Protein AF-A0A6M0RYN4-F1 (afdb_monomer)

Nearest PDB structures (foldseek):
  8ii9-assembly1_D-2  TM=1.905E-01  e=1.509E+00  Hypoxylon sp. E7406B

Mean predicted aligned error: 10.65 Å

Structure (mmCIF, N/CA/C/O backbone):
data_AF-A0A6M0RYN4-F1
#
_entry.id   AF-A0A6M0RYN4-F1
#
loop_
_atom_site.group_PDB
_atom_site.id
_atom_site.type_symbol
_atom_site.label_atom_id
_atom_site.label_alt_id
_atom_site.label_comp_id
_atom_site.label_asym_id
_atom_site.label_entity_id
_atom_site.label_seq_id
_atom_site.pdbx_PDB_ins_code
_atom_site.Cartn_x
_atom_site.Cartn_y
_atom_site.Cartn_z
_atom_site.occupancy
_atom_site.B_iso_or_equiv
_atom_site.auth_seq_id
_atom_site.auth_comp_id
_atom_site.auth_asym_id
_atom_site.auth_atom_id
_atom_site.pdbx_PDB_model_num
ATOM 1 N N . MET A 1 1 ? 25.380 -5.239 45.032 1.00 34.97 1 MET A N 1
ATOM 2 C CA . MET A 1 1 ? 26.377 -4.774 44.042 1.00 34.97 1 MET A CA 1
ATOM 3 C C . MET A 1 1 ? 27.231 -5.968 43.652 1.00 34.97 1 MET A C 1
ATOM 5 O O . MET A 1 1 ? 28.011 -6.416 44.477 1.00 34.97 1 MET A O 1
ATOM 9 N N . PHE A 1 2 ? 27.013 -6.544 42.467 1.00 26.95 2 PHE A N 1
ATOM 10 C CA . PHE A 1 2 ? 27.748 -7.723 41.995 1.00 26.95 2 PHE A CA 1
ATOM 11 C C . PHE A 1 2 ? 28.790 -7.313 40.950 1.00 26.95 2 PHE A C 1
ATOM 13 O O . PHE A 1 2 ? 28.479 -6.609 39.990 1.00 26.95 2 PHE A O 1
ATOM 20 N N . ASN A 1 3 ? 30.029 -7.725 41.207 1.00 25.55 3 ASN A N 1
ATOM 21 C CA . ASN A 1 3 ? 31.247 -7.357 40.500 1.00 25.55 3 ASN A CA 1
ATOM 22 C C . ASN A 1 3 ? 31.472 -8.308 39.310 1.00 25.55 3 ASN A C 1
ATOM 24 O O . ASN A 1 3 ? 31.639 -9.510 39.505 1.00 25.55 3 ASN A O 1
ATOM 28 N N . TRP A 1 4 ? 31.456 -7.780 38.085 1.00 28.42 4 TRP A N 1
ATOM 29 C CA . TRP A 1 4 ? 31.694 -8.535 36.851 1.00 28.42 4 TRP A CA 1
ATOM 30 C C . TRP A 1 4 ? 33.166 -8.442 36.438 1.00 28.42 4 TRP A C 1
ATOM 32 O O . TRP A 1 4 ? 33.529 -7.627 35.592 1.00 28.42 4 TRP A O 1
ATOM 42 N N . GLN A 1 5 ? 34.020 -9.303 36.987 1.00 33.78 5 GLN A N 1
ATOM 43 C CA . GLN A 1 5 ? 35.309 -9.618 36.370 1.00 33.78 5 GLN A CA 1
ATOM 44 C C . GLN A 1 5 ? 35.612 -11.114 36.493 1.00 33.78 5 GLN A C 1
ATOM 46 O O . GLN A 1 5 ? 35.456 -11.694 37.558 1.00 33.78 5 GLN A O 1
ATOM 51 N N . GLN A 1 6 ? 36.108 -11.670 35.380 1.00 37.06 6 GLN A N 1
ATOM 52 C CA . GLN A 1 6 ? 36.652 -13.021 35.165 1.00 37.06 6 GLN A CA 1
ATOM 53 C C . GLN A 1 6 ? 35.682 -14.135 34.740 1.00 37.06 6 GLN A C 1
ATOM 55 O O . GLN A 1 6 ? 35.366 -15.014 35.522 1.00 37.06 6 GLN A O 1
ATOM 60 N N . VAL A 1 7 ? 35.377 -14.182 33.435 1.00 32.88 7 VAL A N 1
ATOM 61 C CA . VAL A 1 7 ? 35.653 -15.362 32.585 1.00 32.88 7 VAL A CA 1
ATOM 62 C C . VAL A 1 7 ? 35.975 -14.847 31.172 1.00 32.88 7 VAL A C 1
ATOM 64 O O . VAL A 1 7 ? 35.100 -14.335 30.479 1.00 32.88 7 VAL A O 1
ATOM 67 N N . ARG A 1 8 ? 37.236 -14.932 30.727 1.00 31.59 8 ARG A N 1
ATOM 68 C CA . ARG A 1 8 ? 37.598 -14.788 29.303 1.00 31.59 8 ARG A CA 1
ATOM 69 C C . ARG A 1 8 ? 37.937 -16.183 28.771 1.00 31.59 8 ARG A C 1
ATOM 71 O O . ARG A 1 8 ? 38.863 -16.779 29.314 1.00 31.59 8 ARG A O 1
ATOM 78 N N . PRO A 1 9 ? 37.266 -16.697 27.727 1.00 32.62 9 PRO A N 1
ATOM 79 C CA . PRO A 1 9 ? 37.746 -17.880 27.036 1.00 32.62 9 PRO A CA 1
ATOM 80 C C . PRO A 1 9 ? 38.949 -17.531 26.151 1.00 32.62 9 PRO A C 1
ATOM 82 O O . PRO A 1 9 ? 39.012 -16.467 25.525 1.00 32.62 9 PRO A O 1
ATOM 85 N N . ASP A 1 10 ? 39.900 -18.456 26.139 1.00 33.56 10 ASP A N 1
ATOM 86 C CA . ASP A 1 10 ? 41.152 -18.446 25.394 1.00 33.56 10 ASP A CA 1
ATOM 87 C C . ASP A 1 10 ? 40.925 -18.279 23.875 1.00 33.56 10 ASP A C 1
ATOM 89 O O . ASP A 1 10 ? 40.195 -19.039 23.239 1.00 33.56 10 ASP A O 1
ATOM 93 N N . ARG A 1 11 ? 41.551 -17.254 23.280 1.00 36.03 11 ARG A N 1
ATOM 94 C CA . ARG A 1 11 ? 41.447 -16.881 21.854 1.00 36.03 11 ARG A CA 1
ATOM 95 C C . ARG A 1 11 ? 42.543 -17.518 20.982 1.00 36.03 11 ARG A C 1
ATOM 97 O O . ARG A 1 11 ? 42.971 -16.897 20.010 1.00 36.03 11 ARG A O 1
ATOM 104 N N . ARG A 1 12 ? 43.042 -18.719 21.302 1.00 35.12 12 ARG A N 1
ATOM 105 C CA . ARG A 1 12 ? 44.130 -19.345 20.514 1.00 35.12 12 ARG A CA 1
ATOM 106 C C . ARG A 1 12 ? 43.874 -20.734 19.932 1.00 35.12 12 ARG A C 1
ATOM 108 O O . ARG A 1 12 ? 44.765 -21.246 19.266 1.00 35.12 12 ARG A O 1
ATOM 115 N N . SER A 1 13 ? 42.674 -21.305 20.041 1.00 37.41 13 SER A N 1
ATOM 116 C CA . SER A 1 13 ? 42.363 -22.597 19.389 1.00 37.41 13 SER A CA 1
ATOM 117 C C . SER A 1 13 ? 41.344 -22.530 18.241 1.00 37.41 13 SER A C 1
ATOM 119 O O . SER A 1 13 ? 41.091 -23.539 17.590 1.00 37.41 13 SER A O 1
ATOM 121 N N . PHE A 1 14 ? 40.808 -21.347 17.917 1.00 33.09 14 PHE A N 1
ATOM 122 C CA . PHE A 1 14 ? 39.765 -21.179 16.889 1.00 33.09 14 PHE A CA 1
ATOM 123 C C . PHE A 1 14 ? 40.255 -20.546 15.570 1.00 33.09 14 PHE A C 1
ATOM 125 O O . PHE A 1 14 ? 39.450 -20.077 14.771 1.00 33.09 14 PHE A O 1
ATOM 132 N N . SER A 1 15 ? 41.572 -20.503 15.325 1.00 37.38 15 SER A N 1
ATOM 133 C CA . SER A 1 15 ? 42.164 -19.882 14.122 1.00 37.38 15 SER A CA 1
ATOM 134 C C . SER A 1 15 ? 42.677 -20.873 13.065 1.00 37.38 15 SER A C 1
ATOM 136 O O . SER A 1 15 ? 43.051 -20.445 11.975 1.00 37.38 15 SER A O 1
ATOM 138 N N . GLY A 1 16 ? 42.665 -22.183 13.341 1.00 33.16 16 GLY A N 1
ATOM 139 C CA . GLY A 1 16 ? 43.166 -23.210 12.414 1.00 33.16 16 GLY A CA 1
ATOM 140 C C . GLY A 1 16 ? 42.123 -23.788 11.451 1.00 33.16 16 GLY A C 1
ATOM 141 O O . GLY A 1 16 ? 42.466 -24.135 10.331 1.00 33.16 16 GLY A O 1
ATOM 142 N N . LYS A 1 17 ? 40.842 -23.851 11.846 1.00 33.88 17 LYS A N 1
ATOM 143 C CA . LYS A 1 17 ? 39.774 -24.493 11.044 1.00 33.88 17 LYS A CA 1
ATOM 144 C C . LYS A 1 17 ? 38.952 -23.547 10.165 1.00 33.88 17 LYS A C 1
ATOM 146 O O . LYS A 1 17 ? 38.195 -24.009 9.328 1.00 33.88 17 LYS A O 1
ATOM 151 N N . ILE A 1 18 ? 39.121 -22.234 10.317 1.00 36.28 18 ILE A N 1
ATOM 152 C CA . ILE A 1 18 ? 38.420 -21.224 9.502 1.00 36.28 18 ILE A CA 1
ATOM 153 C C . ILE A 1 18 ? 39.275 -20.792 8.289 1.00 36.28 18 ILE A C 1
ATOM 155 O O . ILE A 1 18 ? 38.806 -20.081 7.409 1.00 36.28 18 ILE A O 1
ATOM 159 N N . ARG A 1 19 ? 40.532 -21.252 8.185 1.00 31.00 19 ARG A N 1
ATOM 160 C CA . ARG A 1 19 ? 41.446 -20.869 7.095 1.00 31.00 19 ARG A CA 1
ATOM 161 C C . ARG A 1 19 ? 41.439 -21.781 5.863 1.00 31.00 19 ARG A C 1
ATOM 163 O O . ARG A 1 19 ? 42.018 -21.379 4.863 1.00 31.00 19 ARG A O 1
ATOM 170 N N . GLU A 1 20 ? 40.750 -22.923 5.883 1.00 31.77 20 GLU A N 1
ATOM 171 C CA . GLU A 1 20 ? 40.614 -23.789 4.694 1.00 31.77 20 GLU A CA 1
ATOM 172 C C . GLU A 1 20 ? 39.317 -23.574 3.894 1.00 31.77 20 GLU A C 1
ATOM 174 O O . GLU A 1 20 ? 39.281 -23.903 2.712 1.00 31.77 20 GLU A O 1
ATOM 179 N N . GLU A 1 21 ? 38.284 -22.933 4.456 1.00 33.94 21 GLU A N 1
ATOM 180 C CA . GLU A 1 21 ? 37.029 -22.664 3.721 1.00 33.94 21 GLU A CA 1
ATOM 181 C C . GLU A 1 21 ? 36.890 -21.230 3.177 1.00 33.94 21 GLU A C 1
ATOM 183 O O . GLU A 1 21 ? 36.004 -20.962 2.368 1.00 33.94 21 GLU A O 1
ATOM 188 N N . ILE A 1 22 ? 37.797 -20.304 3.516 1.00 36.81 22 ILE A N 1
ATOM 189 C CA . ILE A 1 22 ? 37.770 -18.908 3.020 1.00 36.81 22 ILE A CA 1
ATOM 190 C C . ILE A 1 22 ? 38.731 -18.707 1.826 1.00 36.81 22 ILE A C 1
ATOM 192 O O . ILE A 1 22 ? 39.303 -17.639 1.624 1.00 36.81 22 ILE A O 1
ATOM 196 N N . GLY A 1 23 ? 38.924 -19.754 1.019 1.00 29.84 23 GLY A N 1
ATOM 197 C CA . GLY A 1 23 ? 39.733 -19.733 -0.207 1.00 29.84 23 GLY A CA 1
ATOM 198 C C . GLY A 1 23 ? 38.944 -19.490 -1.500 1.00 29.84 23 GLY A C 1
ATOM 199 O O . GLY A 1 23 ? 39.522 -19.558 -2.579 1.00 29.84 23 GLY A O 1
ATOM 200 N N . LYS A 1 24 ? 37.629 -19.235 -1.430 1.00 33.28 24 LYS A N 1
ATOM 201 C CA . LYS A 1 24 ? 36.765 -19.037 -2.612 1.00 33.28 24 LYS A CA 1
ATOM 202 C C . LYS A 1 24 ? 35.855 -17.815 -2.487 1.00 33.28 24 LYS A C 1
ATOM 204 O O . LYS A 1 24 ? 34.652 -17.897 -2.712 1.00 33.28 24 LYS A O 1
ATOM 209 N N . ILE A 1 25 ? 36.423 -16.669 -2.124 1.00 32.41 25 ILE A N 1
ATOM 210 C CA . ILE A 1 25 ? 35.770 -15.384 -2.396 1.00 32.41 25 ILE A CA 1
ATOM 211 C C . ILE A 1 25 ? 36.284 -14.928 -3.761 1.00 32.41 25 ILE A C 1
ATOM 213 O O . ILE A 1 25 ? 37.269 -14.201 -3.861 1.00 32.41 25 ILE A O 1
ATOM 217 N N . GLU A 1 26 ? 35.640 -15.414 -4.822 1.00 27.48 26 GLU A N 1
ATOM 218 C CA . GLU A 1 26 ? 35.748 -14.768 -6.126 1.00 27.48 26 GLU A CA 1
ATOM 219 C C . GLU A 1 26 ? 35.122 -13.380 -6.012 1.00 27.48 26 GLU A C 1
ATOM 221 O O . GLU A 1 26 ? 33.963 -13.212 -5.625 1.00 27.48 26 GLU A O 1
ATOM 226 N N . VAL A 1 27 ? 35.921 -12.369 -6.328 1.00 28.86 27 VAL A N 1
ATOM 227 C CA . VAL A 1 27 ? 35.458 -11.005 -6.544 1.00 28.86 27 VAL A CA 1
ATOM 228 C C . VAL A 1 27 ? 34.563 -11.043 -7.782 1.00 28.86 27 VAL A C 1
ATOM 230 O O . VAL A 1 27 ? 35.049 -11.225 -8.897 1.00 28.86 27 VAL A O 1
ATOM 233 N N . TRP A 1 28 ? 33.248 -10.915 -7.586 1.00 28.31 28 TRP A N 1
ATOM 234 C CA . TRP A 1 28 ? 32.270 -10.896 -8.674 1.00 28.31 28 TRP A CA 1
ATOM 235 C C . TRP A 1 28 ? 32.425 -9.607 -9.488 1.00 28.31 28 TRP A C 1
ATOM 237 O O . TRP A 1 28 ? 31.816 -8.576 -9.205 1.00 28.31 28 TRP A O 1
ATOM 247 N N . SER A 1 29 ? 33.283 -9.695 -10.499 1.00 32.91 29 SER A N 1
ATOM 248 C CA . SER A 1 29 ? 33.360 -8.792 -11.643 1.00 32.91 29 SER A CA 1
ATOM 249 C C . SER A 1 29 ? 32.034 -8.810 -12.419 1.00 32.91 29 SER A C 1
ATOM 251 O O . SER A 1 29 ? 31.330 -9.819 -12.450 1.00 32.91 29 SER A O 1
ATOM 253 N N . THR A 1 30 ? 31.681 -7.675 -13.019 1.00 38.28 30 THR A N 1
ATOM 254 C CA . THR A 1 30 ? 30.382 -7.233 -13.565 1.00 38.28 30 THR A CA 1
ATOM 255 C C . THR A 1 30 ? 29.824 -8.023 -14.769 1.00 38.28 30 THR A C 1
ATOM 257 O O . THR A 1 30 ? 29.268 -7.443 -15.697 1.00 38.28 30 THR A O 1
ATOM 260 N N . SER A 1 31 ? 29.879 -9.357 -14.744 1.00 33.91 31 SER A N 1
ATOM 261 C CA . SER A 1 31 ? 29.315 -10.258 -15.772 1.00 33.91 31 SER A CA 1
ATOM 262 C C . SER A 1 31 ? 28.170 -11.148 -15.237 1.00 33.91 31 SER A C 1
ATOM 264 O O . SER A 1 31 ? 27.809 -12.177 -15.807 1.00 33.91 31 SER A O 1
ATOM 266 N N . SER A 1 32 ? 27.584 -10.765 -14.101 1.00 41.91 32 SER A N 1
ATOM 267 C CA . SER A 1 32 ? 26.777 -11.645 -13.237 1.00 41.91 32 SER A CA 1
ATOM 268 C C . SER A 1 32 ? 25.286 -11.736 -13.582 1.00 41.91 32 SER A C 1
ATOM 270 O O . SER A 1 32 ? 24.574 -12.547 -12.990 1.00 41.91 32 SER A O 1
ATOM 272 N N . SER A 1 33 ? 24.778 -10.930 -14.518 1.00 45.19 33 SER A N 1
ATOM 273 C CA . SER A 1 33 ? 23.331 -10.861 -14.779 1.00 45.19 33 SER A CA 1
ATOM 274 C C . SER A 1 33 ? 22.770 -12.142 -15.406 1.00 45.19 33 SER A C 1
ATOM 276 O O . SER A 1 33 ? 21.619 -12.481 -15.157 1.00 45.19 33 SER A O 1
ATOM 278 N N . ARG A 1 34 ? 23.571 -12.899 -16.173 1.00 41.53 34 ARG A N 1
ATOM 279 C CA . ARG A 1 34 ? 23.093 -14.089 -16.907 1.00 41.53 34 ARG A CA 1
ATOM 280 C C . ARG A 1 34 ? 22.973 -15.353 -16.050 1.00 41.53 34 ARG A C 1
ATOM 282 O O . ARG A 1 34 ? 22.101 -16.178 -16.306 1.00 41.53 34 ARG A O 1
ATOM 289 N N . THR A 1 35 ? 23.805 -15.513 -15.022 1.00 40.81 35 THR A N 1
ATOM 290 C CA . THR A 1 35 ? 23.852 -16.754 -14.223 1.00 40.81 35 THR A CA 1
ATOM 291 C C . THR A 1 35 ? 22.744 -16.818 -13.167 1.00 40.81 35 THR A C 1
ATOM 293 O O . THR A 1 35 ? 22.258 -17.902 -12.850 1.00 40.81 35 THR A O 1
ATOM 296 N N . ILE A 1 36 ? 22.269 -15.668 -12.674 1.00 48.28 36 ILE A N 1
ATOM 297 C CA . ILE A 1 36 ? 21.226 -15.591 -11.633 1.00 48.28 36 ILE A CA 1
ATOM 298 C C . ILE A 1 36 ? 19.866 -16.118 -12.136 1.00 48.28 36 ILE A C 1
ATOM 300 O O . ILE A 1 36 ? 19.092 -16.676 -11.359 1.00 48.28 36 ILE A O 1
ATOM 304 N N . PHE A 1 37 ? 19.584 -16.020 -13.438 1.00 46.06 37 PHE A N 1
ATOM 305 C CA . PHE A 1 37 ? 18.287 -16.412 -14.003 1.00 46.06 37 PHE A CA 1
ATOM 306 C C . PHE A 1 37 ? 18.069 -17.921 -14.149 1.00 46.06 37 PHE A C 1
ATOM 308 O O . PHE A 1 37 ? 16.928 -18.359 -14.270 1.00 46.06 37 PHE A O 1
ATOM 315 N N . LYS A 1 38 ? 19.129 -18.736 -14.098 1.00 43.81 38 LYS A N 1
ATOM 316 C CA . LYS A 1 38 ? 19.039 -20.179 -14.377 1.00 43.81 38 LYS A CA 1
ATOM 317 C C . LYS A 1 38 ? 18.544 -21.021 -13.186 1.00 43.81 38 LYS A C 1
ATOM 319 O O . LYS A 1 38 ? 18.365 -22.223 -13.337 1.00 43.81 38 LYS A O 1
ATOM 324 N N . LEU A 1 39 ? 18.324 -20.411 -12.016 1.00 42.72 39 LEU A N 1
ATOM 325 C CA . LEU A 1 39 ? 18.049 -21.108 -10.747 1.00 42.72 39 LEU A CA 1
ATOM 326 C C . LEU A 1 39 ? 16.691 -20.785 -10.097 1.00 42.72 39 LEU A C 1
ATOM 328 O O . LEU A 1 39 ? 16.488 -21.136 -8.939 1.00 42.72 39 LEU A O 1
ATOM 332 N N . MET A 1 40 ? 15.749 -20.132 -10.784 1.00 49.41 40 MET A N 1
ATOM 333 C CA . MET A 1 40 ? 14.449 -19.807 -10.176 1.00 49.41 40 MET A CA 1
ATOM 334 C C . MET A 1 40 ? 13.341 -20.782 -10.622 1.00 49.41 40 MET A C 1
ATOM 336 O O . MET A 1 40 ? 12.921 -20.723 -11.776 1.00 49.41 40 MET A O 1
ATOM 340 N N . PRO A 1 41 ? 12.841 -21.670 -9.737 1.00 44.75 41 PRO A N 1
ATOM 341 C CA . PRO A 1 41 ? 11.699 -22.527 -10.031 1.00 44.75 41 PRO A CA 1
ATOM 342 C C . PRO A 1 41 ? 10.401 -21.706 -9.948 1.00 44.75 41 PRO A C 1
ATOM 344 O O . PRO A 1 41 ? 10.173 -20.992 -8.971 1.00 44.75 41 PRO A O 1
ATOM 347 N N . ASP A 1 42 ? 9.590 -21.791 -11.005 1.00 52.19 42 ASP A N 1
ATOM 348 C CA . ASP A 1 42 ? 8.345 -21.041 -11.255 1.00 52.19 42 ASP A CA 1
ATOM 349 C C . ASP A 1 42 ? 8.462 -19.514 -11.037 1.00 52.19 42 ASP A C 1
ATOM 351 O O . ASP A 1 42 ? 7.998 -18.932 -10.051 1.00 52.19 42 ASP A O 1
ATOM 355 N N . THR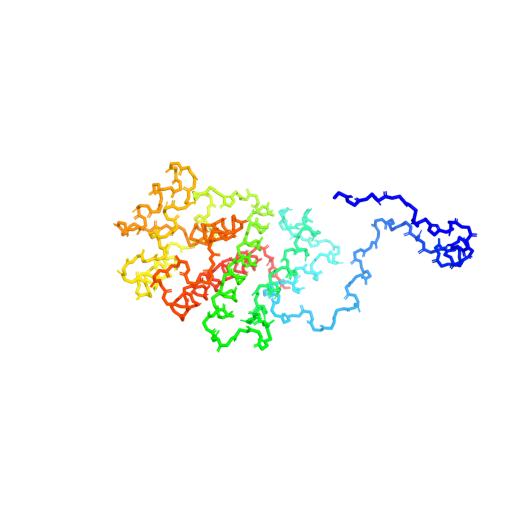 A 1 43 ? 9.112 -18.848 -11.993 1.00 55.94 43 THR A N 1
ATOM 356 C CA . THR A 1 43 ? 9.406 -17.402 -12.008 1.00 55.94 43 THR A CA 1
ATOM 357 C C . THR A 1 43 ? 8.192 -16.490 -12.192 1.00 55.94 43 THR A C 1
ATOM 359 O O . THR A 1 43 ? 8.367 -15.274 -12.259 1.00 55.94 43 THR A O 1
ATOM 362 N N . THR A 1 44 ? 6.969 -17.021 -12.268 1.00 66.94 44 THR A N 1
ATOM 363 C CA . THR A 1 44 ? 5.785 -16.217 -12.619 1.00 66.94 44 THR A CA 1
ATOM 364 C C . THR A 1 44 ? 4.821 -15.994 -11.459 1.00 66.94 44 THR A C 1
ATOM 366 O O . THR A 1 44 ? 4.122 -14.979 -11.416 1.00 66.94 44 THR A O 1
ATOM 369 N N . LYS A 1 45 ? 4.794 -16.885 -10.461 1.00 86.75 45 LYS A N 1
ATOM 370 C CA . LYS A 1 45 ? 3.785 -16.805 -9.402 1.00 86.75 45 LYS A CA 1
ATOM 371 C C . LYS A 1 45 ? 3.969 -15.568 -8.522 1.00 86.75 45 LYS A C 1
ATOM 373 O O . LYS A 1 45 ? 4.970 -15.423 -7.818 1.00 86.75 45 LYS A O 1
ATOM 378 N N . ASN A 1 46 ? 2.942 -14.717 -8.508 1.00 93.81 46 ASN A N 1
ATOM 379 C CA . ASN A 1 46 ? 2.858 -13.475 -7.732 1.00 93.81 46 ASN A CA 1
ATOM 380 C C . ASN A 1 46 ? 3.943 -12.428 -8.041 1.00 93.81 46 ASN A C 1
ATOM 382 O O . ASN A 1 46 ? 4.058 -11.454 -7.299 1.00 93.81 46 ASN A O 1
ATOM 386 N N . TYR A 1 47 ? 4.702 -12.578 -9.125 1.00 95.50 47 TYR A N 1
ATOM 387 C CA . TYR A 1 47 ? 5.475 -11.465 -9.673 1.00 95.50 47 TYR A CA 1
ATOM 388 C C . TYR A 1 47 ? 4.541 -10.440 -10.344 1.00 95.50 47 TYR A C 1
ATOM 390 O O . TYR A 1 47 ? 3.355 -10.738 -10.552 1.00 95.50 47 TYR A O 1
ATOM 398 N N . PRO A 1 48 ? 5.043 -9.230 -10.656 1.00 96.38 48 PRO A N 1
ATOM 399 C CA . PRO A 1 48 ? 4.364 -8.342 -11.593 1.00 96.38 48 PRO A CA 1
ATOM 400 C C . PRO A 1 48 ? 4.106 -9.066 -12.920 1.00 96.38 48 PRO A C 1
ATOM 402 O O . PRO A 1 48 ? 4.954 -9.840 -13.370 1.00 96.38 48 PRO A O 1
ATOM 405 N N . GLN A 1 49 ? 2.964 -8.818 -13.555 1.00 94.69 49 GLN A N 1
ATOM 406 C CA . GLN A 1 49 ? 2.517 -9.526 -14.756 1.00 94.69 49 GLN A CA 1
ATOM 407 C C . GLN A 1 49 ? 3.547 -9.448 -15.890 1.00 94.69 49 GLN A C 1
ATOM 409 O O . GLN A 1 49 ? 3.848 -10.454 -16.531 1.00 94.69 49 GLN A O 1
ATOM 414 N N . ALA A 1 50 ? 4.140 -8.273 -16.098 1.00 93.69 50 ALA A N 1
ATOM 415 C CA . ALA A 1 50 ? 5.138 -8.050 -17.140 1.00 93.69 50 ALA A CA 1
ATOM 416 C C . ALA A 1 50 ? 6.559 -8.493 -16.767 1.00 93.69 50 ALA A C 1
ATOM 418 O O . ALA A 1 50 ? 7.483 -8.290 -17.552 1.00 93.69 50 ALA A O 1
ATOM 419 N N . TRP A 1 51 ? 6.779 -9.074 -15.581 1.00 93.62 51 TRP A N 1
ATOM 420 C CA . TRP A 1 51 ? 8.130 -9.354 -15.088 1.00 93.62 51 TRP A CA 1
ATOM 421 C C . TRP A 1 51 ? 8.905 -10.313 -15.992 1.00 93.62 51 TRP A C 1
ATOM 423 O O . TRP A 1 51 ? 10.061 -10.050 -16.316 1.00 93.62 51 TRP A O 1
ATOM 433 N N . SER A 1 52 ? 8.272 -11.398 -16.443 1.00 90.44 52 SER A N 1
ATOM 434 C CA . SER A 1 52 ? 8.902 -12.354 -17.362 1.00 90.44 52 SER A CA 1
ATOM 435 C C . SER A 1 52 ? 9.262 -11.706 -18.701 1.00 90.44 52 SER A C 1
ATOM 437 O O . SER A 1 52 ? 10.363 -11.923 -19.204 1.00 90.44 52 SER A O 1
ATOM 439 N N . ARG A 1 53 ? 8.368 -10.864 -19.239 1.00 90.06 53 ARG A N 1
ATOM 440 C CA . ARG A 1 53 ? 8.581 -10.106 -20.481 1.00 90.06 53 ARG A CA 1
ATOM 441 C C . ARG A 1 53 ? 9.746 -9.127 -20.347 1.00 90.06 53 ARG A C 1
ATOM 443 O O . ARG A 1 53 ? 10.649 -9.140 -21.176 1.00 90.06 53 ARG A O 1
ATOM 450 N N . TYR A 1 54 ? 9.771 -8.352 -19.267 1.00 90.31 54 TYR A N 1
ATOM 451 C CA . TYR A 1 54 ? 10.865 -7.438 -18.949 1.00 90.31 54 TYR A CA 1
ATOM 452 C C . TYR A 1 54 ? 12.215 -8.170 -18.866 1.00 90.31 54 TYR A C 1
ATOM 454 O O . TYR A 1 54 ? 13.190 -7.766 -19.493 1.00 90.31 54 TYR A O 1
ATOM 462 N N . VAL A 1 55 ? 12.270 -9.295 -18.145 1.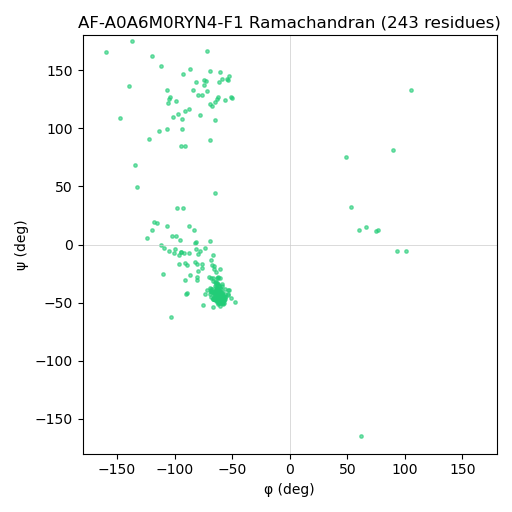00 88.81 55 VAL A N 1
ATOM 463 C CA . VAL A 1 55 ? 13.491 -10.106 -18.011 1.00 88.81 55 VAL A CA 1
ATOM 464 C C . VAL A 1 55 ? 13.993 -10.614 -19.367 1.00 88.81 55 VAL A C 1
ATOM 466 O O . VAL A 1 55 ? 15.191 -10.515 -19.648 1.00 88.81 55 VAL A O 1
ATOM 469 N N . ALA A 1 56 ? 13.095 -11.123 -20.214 1.00 86.50 56 ALA A N 1
ATOM 470 C CA . ALA A 1 56 ? 13.450 -11.576 -21.556 1.00 86.50 56 ALA A CA 1
ATOM 471 C C . ALA A 1 56 ? 14.043 -10.425 -22.386 1.00 86.50 56 ALA A C 1
ATOM 473 O O . ALA A 1 56 ? 15.142 -10.556 -22.922 1.00 86.50 56 ALA A O 1
ATOM 474 N N . GLN A 1 57 ? 13.391 -9.258 -22.371 1.00 85.69 57 GLN A N 1
ATOM 475 C CA . GLN A 1 57 ? 13.836 -8.078 -23.114 1.00 85.69 57 GLN A CA 1
ATOM 476 C C . GLN A 1 57 ? 15.211 -7.574 -22.669 1.00 85.69 57 GLN A C 1
ATOM 478 O O . GLN A 1 57 ? 16.034 -7.234 -23.511 1.00 85.69 57 GLN A O 1
ATOM 483 N N . THR A 1 58 ? 15.498 -7.586 -21.363 1.00 82.88 58 THR A N 1
ATOM 484 C CA . THR A 1 58 ? 16.818 -7.185 -20.833 1.00 82.88 58 THR A CA 1
ATOM 485 C C . THR A 1 58 ? 17.955 -8.139 -21.209 1.00 82.88 58 THR A C 1
ATOM 487 O O . THR A 1 58 ? 19.126 -7.780 -21.092 1.00 82.88 58 THR A O 1
ATOM 490 N N . SER A 1 59 ? 17.631 -9.362 -21.636 1.00 77.88 59 SER A N 1
ATOM 491 C CA . SER A 1 59 ? 18.617 -10.386 -22.001 1.00 77.88 59 SER A CA 1
ATOM 492 C C . SER A 1 59 ? 18.995 -10.351 -23.488 1.00 77.88 59 SER A C 1
ATOM 494 O O . SER A 1 59 ? 20.020 -10.926 -23.865 1.00 77.88 59 SER A O 1
ATOM 496 N N . GLU A 1 60 ? 18.200 -9.673 -24.317 1.00 76.88 60 GLU A N 1
ATOM 497 C CA . GLU A 1 60 ? 18.343 -9.614 -25.773 1.00 76.88 60 GLU A CA 1
ATOM 498 C C . GLU A 1 60 ? 19.055 -8.325 -26.232 1.00 76.88 60 GLU A C 1
ATOM 500 O O . GLU A 1 60 ? 18.598 -7.217 -25.933 1.00 76.88 60 GLU A O 1
ATOM 505 N N . PRO A 1 61 ? 20.169 -8.429 -26.981 1.00 68.88 61 PRO A N 1
ATOM 506 C CA . PRO A 1 61 ? 20.837 -7.266 -27.559 1.00 68.88 61 PRO A CA 1
ATOM 507 C C . PRO A 1 61 ? 19.925 -6.535 -28.559 1.00 68.88 61 PRO A C 1
ATOM 509 O O . PRO A 1 61 ? 19.446 -7.148 -29.507 1.00 68.88 61 PRO A O 1
ATOM 512 N N . GLY A 1 62 ? 19.733 -5.223 -28.384 1.00 68.38 62 GLY A N 1
ATOM 513 C CA . GLY A 1 62 ? 18.997 -4.370 -29.331 1.00 68.38 62 GLY A CA 1
ATOM 514 C C . GLY A 1 62 ? 17.555 -4.026 -28.942 1.00 68.38 62 GLY A C 1
ATOM 515 O O . GLY A 1 62 ? 16.948 -3.192 -29.610 1.00 68.38 62 GLY A O 1
ATOM 516 N N . ASN A 1 63 ? 17.018 -4.590 -27.854 1.00 73.31 63 ASN A N 1
ATOM 517 C CA . ASN A 1 63 ? 15.704 -4.191 -27.346 1.00 73.31 63 ASN A CA 1
ATOM 518 C C . ASN A 1 63 ? 15.743 -2.801 -26.700 1.00 73.31 63 ASN A C 1
ATOM 520 O O . ASN A 1 63 ? 16.593 -2.504 -25.858 1.00 73.31 63 ASN A O 1
ATOM 524 N N . ILE A 1 64 ? 14.781 -1.957 -27.074 1.00 72.81 64 ILE A N 1
ATOM 525 C CA . ILE A 1 64 ? 14.629 -0.603 -26.539 1.00 72.81 64 ILE A CA 1
ATOM 526 C C . ILE A 1 64 ? 13.647 -0.662 -25.368 1.00 72.81 64 ILE A C 1
ATOM 528 O O . ILE A 1 64 ? 12.431 -0.703 -25.555 1.00 72.81 64 ILE A O 1
ATOM 532 N N . LEU A 1 65 ? 14.181 -0.678 -24.150 1.00 77.25 65 LEU A N 1
ATOM 533 C CA . LEU A 1 65 ? 13.403 -0.430 -22.938 1.00 77.25 65 LEU A CA 1
ATOM 534 C C . LEU A 1 65 ? 13.345 1.079 -22.665 1.00 77.25 65 LEU A C 1
ATOM 536 O O . LEU A 1 65 ? 14.298 1.788 -23.003 1.00 77.25 65 LEU A O 1
ATOM 540 N N . PRO A 1 66 ? 12.279 1.588 -22.018 1.00 77.44 66 PRO A N 1
ATOM 541 C CA . PRO A 1 66 ? 12.296 2.945 -21.486 1.00 77.44 66 PRO A CA 1
ATOM 542 C C . PRO A 1 66 ? 13.511 3.154 -20.582 1.00 77.44 66 PRO A C 1
ATOM 544 O O . PRO A 1 66 ? 13.880 2.251 -19.823 1.00 77.44 66 PRO A O 1
ATOM 547 N N . VAL A 1 67 ? 14.114 4.343 -20.647 1.00 72.75 67 VAL A N 1
ATOM 548 C CA . VAL A 1 67 ? 15.338 4.695 -19.902 1.00 72.75 67 VAL A CA 1
ATOM 549 C C . VAL A 1 67 ? 15.166 4.428 -18.405 1.00 72.75 67 VAL A C 1
ATOM 551 O O . VAL A 1 67 ? 16.052 3.869 -17.762 1.00 72.75 67 VAL A O 1
ATOM 554 N N . GLU A 1 68 ? 13.985 4.726 -17.857 1.00 74.81 68 GLU A N 1
ATOM 555 C CA . GLU A 1 68 ? 13.678 4.515 -16.443 1.00 74.81 68 GLU A CA 1
ATOM 556 C C . GLU A 1 68 ? 13.742 3.038 -16.036 1.00 74.81 68 GLU A C 1
ATOM 558 O O . GLU A 1 68 ? 14.048 2.736 -14.882 1.00 74.81 68 GLU A O 1
ATOM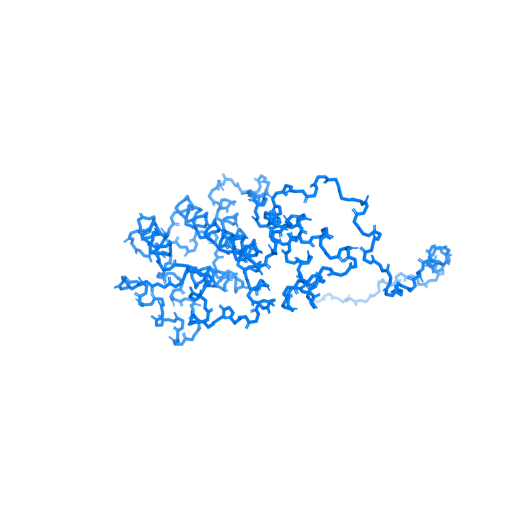 563 N N . LEU A 1 69 ? 13.465 2.112 -16.960 1.00 79.50 69 LEU A N 1
ATOM 564 C CA . LEU A 1 69 ? 13.549 0.677 -16.704 1.00 79.50 69 LEU A CA 1
ATOM 565 C C . LEU A 1 69 ? 14.943 0.118 -17.015 1.00 79.50 69 LEU A C 1
ATOM 567 O O . LEU A 1 69 ? 15.472 -0.662 -16.221 1.00 79.50 69 LEU A O 1
ATOM 571 N N . ALA A 1 70 ? 15.548 0.545 -18.127 1.00 74.00 70 ALA A N 1
ATOM 572 C CA . ALA A 1 70 ? 16.846 0.063 -18.595 1.00 74.00 70 ALA A CA 1
ATOM 573 C C . ALA A 1 70 ? 17.968 0.304 -17.567 1.00 74.00 70 ALA A C 1
ATOM 575 O O . ALA A 1 70 ? 18.706 -0.621 -17.222 1.00 74.00 70 ALA A O 1
ATOM 576 N N . ASP A 1 71 ? 18.033 1.510 -16.995 1.00 80.00 71 ASP A N 1
ATOM 577 C CA . ASP A 1 71 ? 19.114 1.907 -16.081 1.00 80.00 71 ASP A CA 1
ATOM 578 C C . ASP A 1 71 ? 18.929 1.368 -14.650 1.00 80.00 71 ASP A C 1
ATOM 580 O O . ASP A 1 71 ? 19.818 1.465 -13.801 1.00 80.00 71 ASP A O 1
ATOM 584 N N . ASN A 1 72 ? 17.771 0.766 -14.356 1.00 83.38 72 ASN A N 1
ATOM 585 C CA . ASN A 1 72 ? 17.357 0.417 -12.998 1.00 83.38 72 ASN A CA 1
ATOM 586 C C . ASN A 1 72 ? 17.165 -1.080 -12.760 1.00 83.38 72 ASN A C 1
ATOM 588 O O . ASN A 1 72 ? 16.546 -1.455 -11.759 1.00 83.38 72 ASN A O 1
ATOM 592 N N . PHE A 1 73 ? 17.733 -1.956 -13.594 1.00 86.44 73 PHE A N 1
ATOM 593 C CA . PHE A 1 73 ? 17.538 -3.406 -13.480 1.00 86.44 73 PHE A CA 1
ATOM 594 C C . PHE A 1 73 ? 17.726 -3.950 -12.053 1.00 86.44 73 PHE A C 1
ATOM 596 O O . PHE A 1 73 ? 16.853 -4.640 -11.526 1.00 86.44 73 PHE A O 1
ATOM 603 N N . GLY A 1 74 ? 18.824 -3.595 -11.375 1.00 88.12 74 GLY A N 1
ATOM 604 C CA . GLY A 1 74 ? 19.076 -4.054 -10.005 1.00 88.12 74 GLY A CA 1
ATOM 605 C C . GLY A 1 74 ? 18.044 -3.547 -8.986 1.00 88.12 74 GLY A C 1
ATOM 606 O O . GLY A 1 74 ? 17.722 -4.247 -8.024 1.00 88.12 74 GLY A O 1
ATOM 607 N N . GLN A 1 75 ? 17.497 -2.344 -9.186 1.00 91.62 75 GLN A N 1
ATOM 608 C CA . GLN A 1 75 ? 16.425 -1.808 -8.343 1.00 91.62 75 GLN A CA 1
ATOM 609 C C . GLN A 1 75 ? 15.095 -2.510 -8.630 1.00 91.62 75 GLN A C 1
ATOM 611 O O . GLN A 1 75 ? 14.405 -2.899 -7.687 1.00 91.62 75 GLN A O 1
ATOM 616 N N . LEU A 1 76 ? 14.785 -2.745 -9.907 1.00 93.69 76 LEU A N 1
ATOM 617 C CA . LEU A 1 76 ? 13.591 -3.452 -10.363 1.00 93.69 76 LEU A CA 1
ATOM 618 C C . LEU A 1 76 ? 13.568 -4.911 -9.909 1.00 93.69 76 LEU A C 1
ATOM 620 O O . LEU A 1 76 ? 12.535 -5.370 -9.439 1.00 93.69 76 LEU A O 1
ATOM 624 N N . ALA A 1 77 ? 14.699 -5.618 -9.933 1.00 91.94 77 ALA A N 1
ATOM 625 C CA . ALA A 1 77 ? 14.801 -6.977 -9.397 1.00 91.94 77 ALA A CA 1
ATOM 626 C C . ALA A 1 77 ? 14.521 -7.029 -7.886 1.00 91.94 77 ALA A C 1
ATOM 628 O O . ALA A 1 77 ? 13.819 -7.914 -7.395 1.00 91.94 77 ALA A O 1
ATOM 629 N N . ARG A 1 78 ? 15.020 -6.047 -7.122 1.00 94.06 78 ARG A N 1
ATOM 630 C CA . ARG A 1 78 ? 14.700 -5.941 -5.690 1.00 94.06 78 ARG A CA 1
ATOM 631 C C . ARG A 1 78 ? 13.243 -5.552 -5.454 1.00 94.06 78 ARG A C 1
ATOM 633 O O . ARG A 1 78 ? 12.639 -6.020 -4.492 1.00 94.06 78 ARG A O 1
ATOM 640 N N . TRP A 1 79 ? 12.687 -4.673 -6.283 1.00 96.94 79 TRP A N 1
ATOM 641 C CA . TRP A 1 79 ? 11.277 -4.301 -6.216 1.00 96.94 79 TRP A CA 1
ATOM 642 C C . TRP A 1 79 ? 10.369 -5.493 -6.536 1.00 96.94 79 TRP A C 1
ATOM 644 O O . TRP A 1 79 ? 9.470 -5.769 -5.750 1.00 96.94 79 TRP A O 1
ATOM 654 N N . SER A 1 80 ? 10.638 -6.253 -7.597 1.00 96.56 80 SER A N 1
ATOM 655 C CA . SER A 1 80 ? 9.819 -7.398 -8.006 1.00 96.56 80 SER A CA 1
ATOM 656 C C . SER A 1 80 ? 9.824 -8.515 -6.957 1.00 96.56 80 SER A C 1
ATOM 658 O O . SER A 1 80 ? 8.781 -9.102 -6.667 1.00 96.56 80 SER A O 1
ATOM 660 N N . ALA A 1 81 ? 10.958 -8.741 -6.283 1.00 95.94 81 ALA A N 1
ATOM 661 C CA . ALA A 1 81 ? 11.031 -9.634 -5.126 1.00 95.94 81 ALA A CA 1
ATOM 662 C C . ALA A 1 81 ? 10.159 -9.153 -3.947 1.00 95.94 81 ALA A C 1
ATOM 664 O O . ALA A 1 81 ? 9.457 -9.956 -3.329 1.00 95.94 81 ALA A O 1
ATOM 665 N N . ARG A 1 82 ? 10.151 -7.844 -3.645 1.00 97.56 82 ARG A N 1
ATOM 666 C CA . ARG A 1 82 ? 9.281 -7.259 -2.604 1.00 97.56 82 ARG A CA 1
ATOM 667 C C . ARG A 1 82 ? 7.806 -7.306 -2.990 1.00 97.56 82 ARG A C 1
ATOM 669 O O . ARG A 1 82 ? 6.977 -7.639 -2.149 1.00 97.56 82 ARG A O 1
ATOM 676 N N . PHE A 1 83 ? 7.495 -7.051 -4.257 1.00 98.44 83 PHE A N 1
ATOM 677 C CA . PHE A 1 83 ? 6.154 -7.187 -4.809 1.00 98.44 83 PHE A CA 1
ATOM 678 C C . PHE A 1 83 ? 5.638 -8.613 -4.629 1.00 98.44 83 PHE A C 1
ATOM 680 O O . PHE A 1 83 ? 4.553 -8.809 -4.083 1.00 98.44 83 PHE A O 1
ATOM 687 N N . ARG A 1 84 ? 6.455 -9.616 -4.975 1.00 97.31 84 ARG A N 1
ATOM 688 C CA . ARG A 1 84 ? 6.121 -11.024 -4.749 1.00 97.31 84 ARG A CA 1
ATOM 689 C C . ARG A 1 84 ? 5.879 -11.333 -3.281 1.00 97.31 84 ARG A C 1
ATOM 691 O O . ARG A 1 84 ? 4.898 -12.011 -2.979 1.00 97.31 84 ARG A O 1
ATOM 698 N N . LEU A 1 85 ? 6.734 -10.852 -2.376 1.00 97.19 85 LEU A N 1
ATOM 699 C CA . LEU A 1 85 ? 6.533 -11.018 -0.935 1.00 97.19 85 LEU A CA 1
ATOM 700 C C . LEU A 1 85 ? 5.188 -10.419 -0.502 1.00 97.19 85 LEU A C 1
ATOM 702 O O . LEU A 1 85 ? 4.381 -11.114 0.110 1.00 97.19 85 LEU A O 1
ATOM 706 N N . ALA A 1 86 ? 4.922 -9.166 -0.871 1.00 98.19 86 ALA A N 1
ATOM 707 C CA . ALA A 1 86 ? 3.705 -8.451 -0.504 1.00 98.19 86 ALA A CA 1
ATOM 708 C C . ALA A 1 86 ? 2.436 -9.137 -1.046 1.00 98.19 86 ALA A C 1
ATOM 710 O O . ALA A 1 86 ? 1.488 -9.345 -0.293 1.00 98.19 86 ALA A O 1
ATOM 711 N N . LYS A 1 87 ? 2.441 -9.562 -2.317 1.00 97.88 87 LYS A N 1
ATOM 712 C CA . LYS A 1 87 ? 1.328 -10.274 -2.975 1.00 97.88 87 LYS A CA 1
ATOM 713 C C . LYS A 1 87 ? 1.138 -11.703 -2.448 1.00 97.88 87 LYS A C 1
ATOM 715 O O . LYS A 1 87 ? 0.030 -12.235 -2.471 1.00 97.88 87 LYS A O 1
ATOM 720 N N . SER A 1 88 ? 2.204 -12.338 -1.955 1.00 97.31 88 SER A N 1
ATOM 721 C CA . SER A 1 88 ? 2.154 -13.707 -1.417 1.00 97.31 88 SER A CA 1
ATOM 722 C C . SER A 1 88 ? 1.838 -13.768 0.076 1.00 97.31 88 SER A C 1
ATOM 724 O O . SER A 1 88 ? 1.448 -14.830 0.561 1.00 97.31 88 SER A O 1
ATOM 726 N N . PHE A 1 89 ? 1.994 -12.664 0.807 1.00 97.69 89 PHE A N 1
ATOM 727 C CA . PHE A 1 89 ? 1.794 -12.621 2.249 1.00 97.69 89 PHE A CA 1
ATOM 728 C C . PHE A 1 89 ? 0.341 -12.946 2.632 1.00 97.69 89 PHE A C 1
ATOM 730 O O . PHE A 1 89 ? -0.604 -12.306 2.166 1.00 97.69 89 PHE A O 1
ATOM 737 N N . LYS A 1 90 ? 0.154 -13.942 3.507 1.00 94.62 90 LYS A N 1
ATOM 738 C CA . LYS A 1 90 ? -1.171 -14.377 3.979 1.00 94.62 90 LYS A CA 1
ATOM 739 C C . LYS A 1 90 ? -1.461 -13.875 5.388 1.00 94.62 90 LYS A C 1
ATOM 741 O O . LYS A 1 90 ? -2.388 -13.081 5.568 1.00 94.62 90 LYS A O 1
ATOM 746 N N . ALA A 1 91 ? -0.654 -14.306 6.347 1.00 94.69 91 ALA A N 1
ATOM 747 C CA . ALA A 1 91 ? -0.747 -13.941 7.750 1.00 94.69 91 ALA A CA 1
ATOM 748 C C . ALA A 1 91 ? 0.593 -14.208 8.449 1.00 94.69 91 ALA A C 1
ATOM 750 O O . ALA A 1 91 ? 1.456 -14.897 7.902 1.00 94.69 91 ALA A O 1
ATOM 751 N N . LEU A 1 92 ? 0.745 -13.656 9.648 1.00 92.19 92 LEU A N 1
ATOM 752 C CA . LEU A 1 92 ? 1.754 -14.078 10.607 1.00 92.19 92 LEU A CA 1
ATOM 753 C C . LEU A 1 92 ? 1.257 -15.318 11.346 1.00 92.19 92 LEU A C 1
ATOM 755 O O . LEU A 1 92 ? 0.093 -15.376 11.744 1.00 92.19 92 LEU A O 1
ATOM 759 N N . ASP A 1 93 ? 2.165 -16.256 11.569 1.00 90.75 93 ASP A N 1
ATOM 760 C CA . ASP A 1 93 ? 1.996 -17.306 12.562 1.00 90.75 93 ASP A CA 1
ATOM 761 C C . ASP A 1 93 ? 2.721 -16.861 13.837 1.00 90.75 93 ASP A C 1
ATOM 763 O O . ASP A 1 93 ? 3.940 -16.683 13.833 1.00 90.75 93 ASP A O 1
ATOM 767 N N . LEU A 1 94 ? 1.953 -16.580 14.892 1.00 88.06 94 LEU A N 1
ATOM 768 C CA . LEU A 1 94 ? 2.479 -16.150 16.192 1.00 88.06 94 LEU A CA 1
ATOM 769 C C . LEU A 1 94 ? 2.490 -17.295 17.222 1.00 88.06 94 LEU A C 1
ATOM 771 O O . LEU A 1 94 ? 2.787 -17.050 18.393 1.00 88.06 94 LEU A O 1
ATOM 775 N N . GLY A 1 95 ? 2.175 -18.523 16.791 1.00 85.62 95 GLY A N 1
ATOM 776 C CA . GLY A 1 95 ? 2.070 -19.700 17.645 1.00 85.62 95 GLY A CA 1
ATOM 777 C C . GLY A 1 95 ? 0.992 -19.595 18.730 1.00 85.62 95 GLY A C 1
ATOM 778 O O . GLY A 1 95 ? 0.133 -18.710 18.721 1.00 85.62 95 GLY A O 1
ATOM 779 N N . ASP A 1 96 ? 1.079 -20.497 19.707 1.00 83.75 96 ASP A N 1
ATOM 780 C CA . ASP A 1 96 ? 0.048 -20.698 20.738 1.00 83.75 96 ASP A CA 1
ATOM 781 C C . ASP A 1 96 ? 0.066 -19.648 21.865 1.00 83.75 96 ASP A C 1
ATOM 783 O O . ASP A 1 96 ? -0.805 -19.634 22.733 1.00 83.75 96 ASP A O 1
ATOM 787 N N . GLY A 1 97 ? 1.050 -18.742 21.869 1.00 81.56 97 GLY A N 1
ATOM 788 C CA . GLY A 1 97 ? 1.199 -17.708 22.902 1.00 81.56 97 GLY A CA 1
ATOM 789 C C . GLY A 1 97 ? 0.101 -16.637 22.885 1.00 81.56 97 GLY A C 1
ATOM 790 O O . GLY A 1 97 ? -0.029 -15.874 23.842 1.00 81.56 97 GLY A O 1
ATOM 791 N N . TYR A 1 98 ? -0.703 -16.578 21.821 1.00 82.38 98 TYR A N 1
ATOM 792 C CA . TYR A 1 98 ? -1.808 -15.635 21.673 1.00 82.38 98 TYR A CA 1
ATOM 793 C C . TYR A 1 98 ? -3.149 -16.374 21.668 1.00 82.38 98 TYR A C 1
ATOM 795 O O . TYR A 1 98 ? -3.608 -16.849 20.635 1.00 82.38 98 TYR A O 1
ATOM 803 N N . ALA A 1 99 ? -3.816 -16.411 22.825 1.00 69.50 99 ALA A N 1
ATOM 804 C CA . ALA A 1 99 ? -5.105 -17.093 22.993 1.00 69.50 99 ALA A CA 1
ATOM 805 C C . ALA A 1 99 ? -6.266 -16.470 22.185 1.00 69.50 99 ALA A C 1
ATOM 807 O O . ALA A 1 99 ? -7.265 -17.139 21.930 1.00 69.50 99 ALA A O 1
ATOM 808 N N . ASN A 1 100 ? -6.156 -15.195 21.785 1.00 82.19 100 ASN A N 1
ATOM 809 C CA . ASN A 1 100 ? -7.151 -14.508 20.958 1.00 82.19 100 ASN A CA 1
ATOM 810 C C . ASN A 1 100 ? -6.647 -14.359 19.510 1.00 82.19 100 ASN A C 1
ATOM 812 O O . ASN A 1 100 ? -5.599 -13.753 19.278 1.00 82.19 100 ASN A O 1
ATOM 816 N N . ALA A 1 101 ? -7.441 -14.837 18.545 1.00 84.00 101 ALA A N 1
ATOM 817 C CA . ALA A 1 101 ? -7.195 -14.719 17.105 1.00 84.00 101 ALA A CA 1
ATOM 818 C C . ALA A 1 101 ? -7.121 -13.264 16.589 1.00 84.00 101 ALA A C 1
ATOM 820 O O . ALA A 1 101 ? -6.517 -13.005 15.545 1.00 84.00 101 ALA A O 1
ATOM 821 N N . ASP A 1 102 ? -7.685 -12.310 17.327 1.00 88.56 102 ASP A N 1
ATOM 822 C CA . ASP A 1 102 ? -7.684 -10.881 17.005 1.00 88.56 102 ASP A CA 1
ATOM 823 C C . ASP A 1 102 ? -6.277 -10.285 16.910 1.00 88.56 102 ASP A C 1
ATOM 825 O O . ASP A 1 102 ? -5.979 -9.512 15.995 1.00 88.56 102 ASP A O 1
ATOM 829 N N . THR A 1 103 ? -5.392 -10.650 17.842 1.00 89.75 103 THR A N 1
ATOM 830 C CA . THR A 1 103 ? -4.037 -10.094 17.908 1.00 89.75 103 THR A CA 1
ATOM 831 C C . THR A 1 103 ? -3.198 -10.519 16.694 1.00 89.75 103 THR A C 1
ATOM 833 O O . THR A 1 103 ? -2.713 -9.633 15.979 1.00 89.75 103 THR A O 1
ATOM 836 N N . PRO A 1 104 ? -3.065 -11.825 16.370 1.00 92.19 104 PRO A N 1
ATOM 837 C CA . PRO A 1 104 ? -2.420 -12.265 15.134 1.00 92.19 104 PRO A CA 1
ATOM 838 C C . PRO A 1 104 ? -3.056 -11.670 13.876 1.00 92.19 104 PRO A C 1
ATOM 840 O O . PRO A 1 104 ? -2.337 -11.291 12.947 1.00 92.19 104 PRO A O 1
ATOM 843 N N . GLN A 1 105 ? -4.387 -11.539 13.835 1.00 92.25 105 GLN A N 1
ATOM 844 C CA . GLN A 1 105 ? -5.082 -10.952 12.690 1.00 92.25 105 GLN A CA 1
ATOM 845 C C . GLN A 1 105 ? -4.699 -9.482 12.480 1.00 92.25 105 GLN A C 1
ATOM 847 O O . GLN A 1 105 ? -4.409 -9.086 11.346 1.00 92.25 105 GLN A O 1
ATOM 852 N N . LEU A 1 106 ? -4.671 -8.675 13.543 1.00 92.38 106 LEU A N 1
ATOM 853 C CA . LEU A 1 106 ? -4.314 -7.264 13.439 1.00 92.38 106 LEU A CA 1
ATOM 854 C C . LEU A 1 106 ? -2.850 -7.086 13.032 1.00 92.38 106 LEU A C 1
ATOM 856 O O . LEU A 1 106 ? -2.572 -6.343 12.089 1.00 92.38 106 LEU A O 1
ATOM 860 N N . TYR A 1 107 ? -1.918 -7.801 13.670 1.00 94.19 107 TYR A N 1
ATOM 861 C CA . TYR A 1 107 ? -0.507 -7.733 13.282 1.00 94.19 107 TYR A CA 1
ATOM 862 C C . TYR A 1 107 ? -0.302 -8.191 11.839 1.00 94.19 107 TYR A C 1
ATOM 864 O O . TYR A 1 107 ? 0.386 -7.515 11.081 1.00 94.19 107 TYR A O 1
ATOM 872 N N . SER A 1 108 ? -0.985 -9.253 11.404 1.00 95.56 108 SER A N 1
ATOM 873 C CA . SER A 1 108 ? -0.980 -9.667 9.997 1.00 95.56 108 SER A CA 1
ATOM 874 C C . SER A 1 108 ? -1.456 -8.544 9.073 1.00 95.56 108 SER A C 1
ATOM 876 O O . SER A 1 108 ? -0.840 -8.274 8.042 1.00 95.56 108 SER A O 1
ATOM 878 N N . ALA A 1 109 ? -2.537 -7.853 9.433 1.00 96.69 109 ALA A N 1
ATOM 879 C CA . ALA A 1 109 ? -3.072 -6.762 8.634 1.00 96.69 109 ALA A CA 1
ATOM 880 C C . ALA A 1 109 ? -2.121 -5.560 8.542 1.00 96.69 109 ALA A C 1
ATOM 882 O O . ALA A 1 109 ? -1.960 -4.991 7.457 1.00 96.69 109 ALA A O 1
ATOM 883 N N . ILE A 1 110 ? -1.468 -5.197 9.646 1.00 96.25 110 ILE A N 1
ATOM 884 C CA . ILE A 1 110 ? -0.480 -4.115 9.691 1.00 96.25 110 ILE A CA 1
ATOM 885 C C . ILE A 1 110 ? 0.775 -4.501 8.897 1.00 96.25 110 ILE A C 1
ATOM 887 O O . ILE A 1 110 ? 1.242 -3.719 8.069 1.00 96.25 110 ILE A O 1
ATOM 891 N N . THR A 1 111 ? 1.285 -5.722 9.075 1.00 97.00 111 THR A N 1
ATOM 892 C CA . THR A 1 111 ? 2.442 -6.245 8.334 1.00 97.00 111 THR A CA 1
ATOM 893 C C . THR A 1 111 ? 2.188 -6.273 6.829 1.00 97.00 111 THR A C 1
ATOM 895 O O . THR A 1 111 ? 3.071 -5.912 6.052 1.00 97.00 111 THR A O 1
ATOM 898 N N . ARG A 1 112 ? 0.967 -6.607 6.395 1.00 98.19 112 ARG A N 1
ATOM 899 C CA . ARG A 1 112 ? 0.580 -6.521 4.981 1.00 98.19 112 ARG A CA 1
ATOM 900 C C . ARG A 1 112 ? 0.724 -5.098 4.438 1.00 98.19 112 ARG A C 1
ATOM 902 O O . ARG A 1 112 ? 1.394 -4.906 3.425 1.00 98.19 112 ARG A O 1
ATOM 909 N N . ILE A 1 113 ? 0.170 -4.103 5.139 1.00 98.31 113 ILE A N 1
ATOM 910 C CA . ILE A 1 113 ? 0.323 -2.686 4.768 1.00 98.31 113 ILE A CA 1
ATOM 911 C C . ILE A 1 113 ? 1.800 -2.290 4.749 1.00 98.31 113 ILE A C 1
ATOM 913 O O . ILE A 1 113 ? 2.239 -1.615 3.820 1.00 98.31 113 ILE A O 1
ATOM 917 N N . PHE A 1 114 ? 2.582 -2.738 5.733 1.00 98.00 114 PHE A N 1
ATOM 918 C CA . PHE A 1 114 ? 4.013 -2.462 5.803 1.00 98.00 114 PHE A CA 1
ATOM 919 C C . PHE A 1 114 ? 4.753 -2.971 4.556 1.00 98.00 114 PHE A C 1
ATOM 921 O O . PHE A 1 114 ? 5.504 -2.209 3.938 1.00 98.00 114 PHE A O 1
ATOM 928 N N . PHE A 1 115 ? 4.525 -4.225 4.148 1.00 98.50 115 PHE A N 1
ATOM 929 C CA . PHE A 1 115 ? 5.157 -4.808 2.961 1.00 98.50 115 PHE A CA 1
ATOM 930 C C . PHE A 1 115 ? 4.700 -4.136 1.668 1.00 98.50 115 PHE A C 1
ATOM 932 O O . PHE A 1 115 ? 5.538 -3.780 0.834 1.00 98.50 115 PHE A O 1
ATOM 939 N N . VAL A 1 116 ? 3.395 -3.915 1.507 1.00 98.75 116 VAL A N 1
ATOM 940 C CA . VAL A 1 116 ? 2.845 -3.294 0.297 1.00 98.75 116 VAL A CA 1
ATOM 941 C C . VAL A 1 116 ? 3.321 -1.855 0.160 1.00 98.75 116 VAL A C 1
ATOM 943 O O . VAL A 1 116 ? 3.829 -1.481 -0.894 1.00 98.75 116 VAL A O 1
ATOM 946 N N . TYR A 1 117 ? 3.240 -1.053 1.222 1.00 98.44 117 TYR A N 1
ATOM 947 C CA . TYR A 1 117 ? 3.653 0.344 1.157 1.00 98.44 117 TYR A CA 1
ATOM 948 C C . TYR A 1 117 ? 5.168 0.492 0.952 1.00 98.44 117 TYR A C 1
ATOM 950 O O . TYR A 1 117 ? 5.599 1.321 0.157 1.00 98.44 117 TYR A O 1
ATOM 958 N N . SER A 1 118 ? 5.992 -0.358 1.575 1.00 98.00 118 SER A N 1
ATOM 959 C CA . SER A 1 118 ? 7.444 -0.359 1.320 1.00 98.00 118 SER A CA 1
ATOM 960 C C . SER A 1 118 ? 7.779 -0.743 -0.131 1.00 98.00 118 SER A C 1
ATOM 962 O O . SER A 1 118 ? 8.729 -0.220 -0.722 1.00 98.00 118 SER A O 1
ATOM 964 N N . THR A 1 119 ? 6.986 -1.639 -0.729 1.00 98.44 119 THR A N 1
ATOM 965 C CA . THR A 1 119 ? 7.082 -1.990 -2.155 1.00 98.44 119 THR A CA 1
ATOM 966 C C . THR A 1 119 ? 6.690 -0.802 -3.035 1.00 98.44 119 THR A C 1
ATOM 968 O O . THR A 1 119 ? 7.444 -0.451 -3.941 1.00 98.44 119 THR A O 1
ATOM 971 N N . PHE A 1 120 ? 5.579 -0.135 -2.715 1.00 98.50 120 PHE A N 1
ATOM 972 C CA . PHE A 1 120 ? 5.098 1.072 -3.390 1.00 98.50 120 PHE A CA 1
ATOM 973 C C . PHE A 1 120 ? 6.116 2.213 -3.352 1.00 98.50 120 PHE A C 1
ATOM 975 O O . PHE A 1 120 ? 6.448 2.772 -4.391 1.00 98.50 120 PHE A O 1
ATOM 982 N N . GLU A 1 121 ? 6.700 2.513 -2.189 1.00 97.69 121 GLU A N 1
ATOM 983 C CA . GLU A 1 121 ? 7.750 3.532 -2.073 1.00 97.69 121 GLU A CA 1
ATOM 984 C C . GLU A 1 121 ? 8.965 3.221 -2.946 1.00 97.69 121 GLU A C 1
ATOM 986 O O . GLU A 1 121 ? 9.544 4.124 -3.549 1.00 97.69 121 GLU A O 1
ATOM 991 N N . THR A 1 122 ? 9.366 1.948 -2.997 1.00 96.69 122 THR A N 1
ATOM 992 C CA . THR A 1 122 ? 10.483 1.513 -3.840 1.00 96.69 122 THR A CA 1
ATOM 993 C C . THR A 1 122 ? 10.148 1.728 -5.311 1.00 96.69 122 THR A C 1
ATOM 995 O O . THR A 1 122 ? 10.977 2.263 -6.040 1.00 96.69 122 THR A O 1
ATOM 998 N N . TYR A 1 123 ? 8.933 1.366 -5.729 1.00 97.25 123 TYR A N 1
ATOM 999 C CA . TYR A 1 123 ? 8.483 1.546 -7.103 1.00 97.25 123 TYR A CA 1
ATOM 1000 C C . TYR A 1 123 ? 8.455 3.015 -7.513 1.00 97.25 123 TYR A C 1
ATOM 1002 O O . TYR A 1 123 ? 9.099 3.376 -8.491 1.00 97.25 123 TYR A O 1
ATOM 1010 N N . CYS A 1 124 ? 7.807 3.874 -6.716 1.00 96.12 124 CYS A N 1
ATOM 1011 C CA . CYS A 1 124 ? 7.747 5.314 -6.966 1.00 96.12 124 CYS A CA 1
ATOM 1012 C C . CYS A 1 124 ? 9.139 5.904 -7.202 1.00 96.12 124 CYS A C 1
ATOM 1014 O O . CYS A 1 124 ? 9.333 6.628 -8.170 1.00 96.12 124 CYS A O 1
ATOM 1016 N N . ARG A 1 125 ? 10.126 5.546 -6.370 1.00 94.38 125 ARG A N 1
ATOM 1017 C CA . ARG A 1 125 ? 11.506 6.031 -6.534 1.00 94.38 125 ARG A CA 1
ATOM 1018 C C . ARG A 1 125 ? 12.153 5.565 -7.840 1.00 94.38 125 ARG A C 1
ATOM 1020 O O . ARG A 1 125 ? 12.887 6.346 -8.431 1.00 94.38 125 ARG A O 1
ATOM 1027 N N . ILE A 1 126 ? 11.886 4.333 -8.285 1.00 93.88 126 ILE A N 1
ATOM 1028 C CA . ILE A 1 126 ? 12.404 3.804 -9.559 1.00 93.88 126 ILE A CA 1
ATOM 1029 C C . ILE A 1 126 ? 11.863 4.621 -10.735 1.00 93.88 126 ILE A C 1
ATOM 1031 O O . ILE A 1 126 ? 12.627 4.994 -11.617 1.00 93.88 126 ILE A O 1
ATOM 1035 N N . ILE A 1 127 ? 10.571 4.956 -10.714 1.00 92.75 127 ILE A N 1
ATOM 1036 C CA . ILE A 1 127 ? 9.918 5.742 -11.773 1.00 92.75 127 ILE A CA 1
ATOM 1037 C C . ILE A 1 127 ? 10.026 7.265 -11.555 1.00 92.75 127 ILE A C 1
ATOM 1039 O O . ILE A 1 127 ? 9.283 8.035 -12.156 1.00 92.75 127 ILE A O 1
ATOM 1043 N N . GLY A 1 128 ? 10.925 7.716 -10.671 1.00 92.00 128 GLY A N 1
ATOM 1044 C CA . GLY A 1 128 ? 11.218 9.138 -10.450 1.00 92.00 128 GLY A CA 1
ATOM 1045 C C . GLY A 1 128 ? 10.166 9.930 -9.657 1.00 92.00 128 GLY A C 1
ATOM 1046 O O . GLY A 1 128 ? 10.242 11.157 -9.596 1.00 92.00 128 GLY A O 1
ATOM 1047 N N . LEU A 1 129 ? 9.200 9.268 -9.019 1.00 94.38 129 LEU A N 1
ATOM 1048 C CA . LEU A 1 129 ? 8.172 9.898 -8.187 1.00 94.38 129 LEU A CA 1
ATOM 1049 C C . LEU A 1 129 ? 8.576 9.951 -6.707 1.00 94.38 129 LEU A C 1
ATOM 1051 O O . LEU A 1 129 ? 9.193 9.034 -6.157 1.00 94.38 129 LEU A O 1
ATOM 1055 N N . ASN A 1 130 ? 8.149 11.007 -6.012 1.00 94.94 130 ASN A N 1
ATOM 1056 C CA . ASN A 1 130 ? 8.274 11.106 -4.563 1.00 94.94 130 ASN A CA 1
ATOM 1057 C C . ASN A 1 130 ? 7.010 10.546 -3.873 1.00 94.94 130 ASN A C 1
ATOM 1059 O O . ASN A 1 130 ? 5.948 11.164 -3.967 1.00 94.94 130 ASN A O 1
ATOM 1063 N N . PRO A 1 131 ? 7.107 9.439 -3.106 1.00 93.94 131 PRO A N 1
ATOM 1064 C CA . PRO A 1 131 ? 5.952 8.815 -2.451 1.00 93.94 131 PRO A CA 1
ATOM 1065 C C . PRO A 1 131 ? 5.304 9.670 -1.346 1.00 9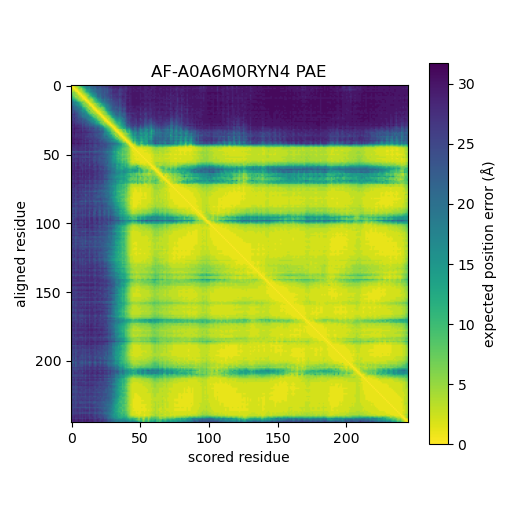3.94 131 PRO A C 1
ATOM 1067 O O . PRO A 1 131 ? 4.234 9.320 -0.858 1.00 93.94 131 PRO A O 1
ATOM 1070 N N . SER A 1 132 ? 5.927 10.783 -0.952 1.00 90.69 132 SER A N 1
ATOM 1071 C CA . SER A 1 132 ? 5.390 11.742 0.020 1.00 90.69 132 SER A CA 1
ATOM 1072 C C . SER A 1 132 ? 4.756 12.981 -0.627 1.00 90.69 132 SER A C 1
ATOM 1074 O O . SER A 1 132 ? 4.251 13.839 0.095 1.00 90.69 132 SER A O 1
ATOM 1076 N N . LYS A 1 133 ? 4.808 13.121 -1.961 1.00 92.25 133 LYS A N 1
ATOM 1077 C CA . LYS A 1 133 ? 4.212 14.249 -2.695 1.00 92.25 133 LYS A CA 1
ATOM 1078 C C . LYS A 1 133 ? 2.955 13.795 -3.427 1.00 92.25 133 LYS A C 1
ATOM 1080 O O . LYS A 1 133 ? 3.028 13.255 -4.524 1.00 92.25 133 LYS A O 1
ATOM 1085 N N . GLU A 1 134 ? 1.796 14.070 -2.842 1.00 89.56 134 GLU A N 1
ATOM 1086 C CA . GLU A 1 134 ? 0.502 13.566 -3.327 1.00 89.56 134 GLU A CA 1
ATOM 1087 C C . GLU A 1 134 ? 0.171 13.974 -4.770 1.00 89.56 134 GLU A C 1
ATOM 1089 O O . GLU A 1 134 ? -0.398 13.180 -5.517 1.00 89.56 134 GLU A O 1
ATOM 1094 N N . SER A 1 135 ? 0.588 15.173 -5.191 1.00 90.25 135 SER A N 1
ATOM 1095 C CA . SER A 1 135 ? 0.415 15.656 -6.566 1.00 90.25 135 SER A CA 1
ATOM 1096 C C . SER A 1 135 ? 1.155 14.809 -7.604 1.00 90.25 135 SER A C 1
ATOM 1098 O O . SER A 1 135 ? 0.711 14.717 -8.741 1.00 90.25 135 SER A O 1
ATOM 1100 N N . GLN A 1 136 ? 2.254 14.153 -7.222 1.00 92.38 136 GLN A N 1
ATOM 1101 C CA . GLN A 1 136 ? 3.024 13.289 -8.118 1.00 92.38 136 GLN A CA 1
ATOM 1102 C C . GLN A 1 136 ? 2.435 11.881 -8.237 1.00 92.38 136 GLN A C 1
ATOM 1104 O O . GLN A 1 136 ? 2.803 11.146 -9.144 1.00 92.38 136 GLN A O 1
ATOM 1109 N N . LEU A 1 137 ? 1.531 11.490 -7.336 1.00 93.25 137 LEU A N 1
ATOM 1110 C CA . LEU A 1 137 ? 0.983 10.133 -7.291 1.00 93.25 137 LEU A CA 1
ATOM 1111 C C . LEU A 1 137 ? -0.336 9.980 -8.053 1.00 93.25 137 LEU A C 1
ATOM 1113 O O . LEU A 1 137 ? -0.815 8.856 -8.205 1.00 93.25 137 LEU A O 1
ATOM 1117 N N . GLN A 1 138 ? -0.906 11.080 -8.551 1.00 86.31 138 GLN A N 1
ATOM 1118 C CA . GLN A 1 138 ? -2.161 11.070 -9.308 1.00 86.31 138 GLN A CA 1
ATOM 1119 C C . GLN A 1 138 ? -2.060 10.246 -10.598 1.00 86.31 138 GLN A C 1
ATOM 1121 O O . GLN A 1 138 ? -3.010 9.556 -10.956 1.00 86.31 138 GLN A O 1
ATOM 1126 N N . SER A 1 139 ? -0.902 10.266 -11.267 1.00 84.94 139 SER A N 1
ATOM 1127 C CA . SER A 1 139 ? -0.663 9.4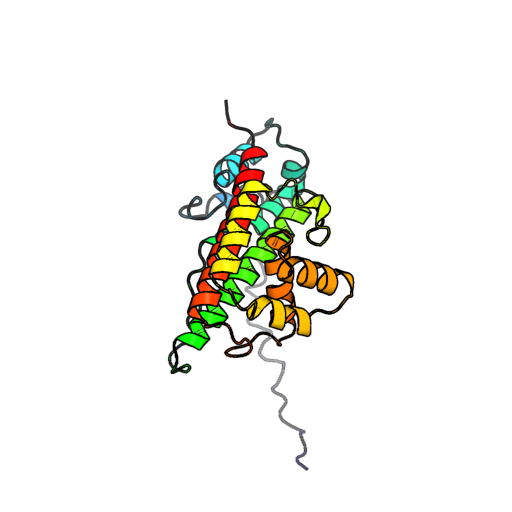72 -12.480 1.00 84.94 139 SER A CA 1
ATOM 1128 C C . SER A 1 139 ? -0.646 7.966 -12.210 1.00 84.94 139 SER A C 1
ATOM 1130 O O . SER A 1 139 ? -1.055 7.191 -13.067 1.00 84.94 139 SER A O 1
ATOM 1132 N N . LEU A 1 140 ? -0.214 7.553 -11.015 1.00 91.31 140 LEU A N 1
ATOM 1133 C CA . LEU A 1 140 ? -0.128 6.147 -10.618 1.00 91.31 140 LEU A CA 1
ATOM 1134 C C . LEU A 1 140 ? -1.445 5.623 -10.029 1.00 91.31 140 LEU A C 1
ATOM 1136 O O . LEU A 1 140 ? -1.715 4.427 -10.068 1.00 91.31 140 LEU A O 1
ATOM 1140 N N . GLN A 1 141 ? -2.267 6.504 -9.458 1.00 91.62 141 GLN A N 1
ATOM 1141 C CA . GLN A 1 141 ? -3.497 6.136 -8.767 1.00 91.62 141 GLN A CA 1
ATOM 1142 C C . GLN A 1 141 ? -4.707 6.833 -9.402 1.00 91.62 141 GLN A C 1
ATOM 1144 O O . GLN A 1 141 ? -5.107 7.918 -8.988 1.00 91.62 141 GLN A O 1
ATOM 1149 N N . ASN A 1 142 ? -5.327 6.174 -10.382 1.00 85.19 142 ASN A N 1
ATOM 1150 C CA . ASN A 1 142 ? -6.508 6.683 -11.083 1.00 85.19 142 ASN A CA 1
ATOM 1151 C C . ASN A 1 142 ? -7.627 7.137 -10.117 1.00 85.19 142 ASN A C 1
ATOM 1153 O O . ASN A 1 142 ? -8.090 6.350 -9.286 1.00 85.19 142 ASN A O 1
ATOM 1157 N N . SER A 1 143 ? -8.116 8.372 -10.281 1.00 86.38 143 SER A N 1
ATOM 1158 C CA . SER A 1 143 ? -9.089 9.004 -9.376 1.00 86.38 143 SER A CA 1
ATOM 1159 C C . SER A 1 143 ? -10.408 8.236 -9.231 1.00 86.38 143 SER A C 1
ATOM 1161 O O . SER A 1 143 ? -10.966 8.173 -8.136 1.00 86.38 143 SER A O 1
ATOM 1163 N N . GLN A 1 144 ? -10.901 7.597 -10.297 1.00 87.31 144 GLN A N 1
ATOM 1164 C CA . GLN A 1 144 ? -12.139 6.813 -10.243 1.00 87.31 144 GLN A CA 1
ATOM 1165 C C . GLN A 1 144 ? -11.959 5.542 -9.405 1.00 87.31 144 GLN A C 1
ATOM 1167 O O . GLN A 1 144 ? -12.825 5.183 -8.603 1.00 87.31 144 GLN A O 1
ATOM 1172 N N . SER A 1 145 ? -10.829 4.855 -9.573 1.00 89.25 145 SER A N 1
ATOM 1173 C CA . SER A 1 145 ? -10.492 3.672 -8.778 1.00 89.25 145 SER A CA 1
ATOM 1174 C C . SER A 1 145 ? -10.218 4.042 -7.318 1.00 89.25 145 SER A C 1
ATOM 1176 O O . SER A 1 145 ? -10.715 3.363 -6.419 1.00 89.25 145 SER A O 1
ATOM 1178 N N . GLN A 1 146 ? -9.521 5.157 -7.071 1.00 91.88 146 GLN A N 1
ATOM 1179 C CA . GLN A 1 146 ? -9.317 5.698 -5.725 1.00 91.88 146 GLN A CA 1
ATOM 1180 C C . GLN A 1 146 ? -10.642 5.974 -5.017 1.00 91.88 146 GLN A C 1
ATOM 1182 O O . GLN A 1 146 ? -10.826 5.537 -3.884 1.00 91.88 146 GLN A O 1
ATOM 1187 N N . TYR A 1 147 ? -11.587 6.647 -5.682 1.00 93.25 147 TYR A N 1
ATOM 1188 C CA . TYR A 1 147 ? -12.886 6.969 -5.092 1.00 93.25 147 TYR A CA 1
ATOM 1189 C C . TYR A 1 147 ? -13.615 5.715 -4.590 1.00 93.25 147 TYR A C 1
ATOM 1191 O O . TYR A 1 147 ? -14.107 5.692 -3.461 1.00 93.25 147 TYR A O 1
ATOM 1199 N N . LYS A 1 148 ? -13.633 4.637 -5.387 1.00 94.69 148 LYS A N 1
ATOM 1200 C CA . LYS A 1 148 ? -14.256 3.361 -4.993 1.00 94.69 148 LYS A CA 1
ATOM 1201 C C . LYS A 1 148 ? -13.592 2.758 -3.754 1.00 94.69 148 LYS A C 1
ATOM 1203 O O . LYS A 1 148 ? -14.285 2.299 -2.848 1.00 94.69 148 LYS A O 1
ATOM 1208 N N . VAL A 1 149 ? -12.263 2.784 -3.706 1.00 96.88 149 VAL A N 1
ATOM 1209 C CA . VAL A 1 149 ? -11.473 2.266 -2.582 1.00 96.88 149 VAL A CA 1
ATOM 1210 C C . VAL A 1 149 ? -11.715 3.089 -1.318 1.00 96.88 149 VAL A C 1
ATOM 1212 O O . VAL A 1 149 ? -12.008 2.527 -0.266 1.00 96.88 149 VAL A O 1
ATOM 1215 N N . ILE A 1 150 ? -11.679 4.417 -1.419 1.00 96.50 150 ILE A N 1
ATOM 1216 C CA . ILE A 1 150 ? -11.926 5.335 -0.301 1.00 96.50 150 ILE A CA 1
ATOM 1217 C C . ILE A 1 150 ? -13.353 5.192 0.229 1.00 96.50 150 ILE A C 1
ATOM 1219 O O . ILE A 1 150 ? -13.548 5.087 1.441 1.00 96.50 150 ILE A O 1
ATOM 1223 N N . LYS A 1 151 ? -14.347 5.105 -0.660 1.00 96.69 151 LYS A N 1
ATOM 1224 C CA . LYS A 1 151 ? -15.732 4.816 -0.275 1.00 96.69 151 LYS A CA 1
ATOM 1225 C C . LYS A 1 151 ? -15.817 3.505 0.507 1.00 96.69 151 LYS A C 1
ATOM 1227 O O . LYS A 1 151 ? -16.412 3.473 1.579 1.00 96.69 151 LYS A O 1
ATOM 1232 N N . ARG A 1 152 ? -15.163 2.447 0.019 1.00 97.69 152 ARG A N 1
ATOM 1233 C CA . ARG A 1 152 ? -15.159 1.146 0.693 1.00 97.69 152 ARG A CA 1
ATOM 1234 C C . ARG A 1 152 ? -14.505 1.198 2.075 1.00 97.69 152 ARG A C 1
ATOM 1236 O O . ARG A 1 152 ? -14.996 0.559 3.000 1.00 97.69 152 ARG A O 1
ATOM 1243 N N . ILE A 1 153 ? -13.421 1.956 2.233 1.00 97.62 153 ILE A N 1
ATOM 1244 C CA . ILE A 1 153 ? -12.763 2.151 3.534 1.00 97.62 153 ILE A CA 1
ATOM 1245 C C . ILE A 1 153 ? -13.719 2.835 4.519 1.00 97.62 153 ILE A C 1
ATOM 1247 O O . ILE A 1 153 ? -13.850 2.369 5.646 1.00 97.62 153 ILE A O 1
ATOM 1251 N N . ARG A 1 154 ? -14.446 3.871 4.085 1.00 96.94 154 ARG A N 1
ATOM 1252 C CA . ARG A 1 154 ? -15.445 4.565 4.919 1.00 96.94 154 ARG A CA 1
ATOM 1253 C C . ARG A 1 154 ? -16.609 3.666 5.329 1.00 96.94 154 ARG A C 1
ATOM 1255 O O . ARG A 1 154 ? -17.054 3.727 6.465 1.00 96.94 154 ARG A O 1
ATOM 1262 N N . GLU A 1 155 ? -17.075 2.791 4.440 1.00 97.00 155 GLU A N 1
ATOM 1263 C CA . GLU A 1 155 ? -18.099 1.789 4.781 1.00 97.00 155 GLU A CA 1
ATOM 1264 C C . GLU A 1 155 ? -17.612 0.788 5.843 1.00 97.00 155 GLU A C 1
ATOM 1266 O O . GLU A 1 155 ? -18.401 0.299 6.652 1.00 97.00 155 GLU A O 1
ATOM 1271 N N . LEU A 1 156 ? -16.318 0.457 5.832 1.00 97.44 156 LEU A N 1
ATOM 1272 C CA . LEU A 1 156 ? -15.697 -0.456 6.795 1.00 97.44 156 LEU A CA 1
ATOM 1273 C C . LEU A 1 156 ? -15.376 0.217 8.137 1.00 97.44 156 LEU A C 1
ATOM 1275 O O . LEU A 1 156 ? -15.276 -0.481 9.147 1.00 97.44 156 LEU A O 1
ATOM 1279 N N . ASP A 1 157 ? -15.242 1.542 8.158 1.00 96.69 157 ASP A N 1
ATOM 1280 C CA . ASP A 1 157 ? -14.974 2.350 9.348 1.00 96.69 157 ASP A CA 1
ATOM 1281 C C . ASP A 1 157 ? -15.884 3.595 9.413 1.00 96.69 157 ASP A C 1
ATOM 1283 O O . ASP A 1 157 ? -15.417 4.728 9.274 1.00 96.69 157 ASP A O 1
ATOM 1287 N N . PRO A 1 158 ? -17.202 3.409 9.625 1.00 94.94 158 PRO A N 1
ATOM 1288 C CA . PRO A 1 158 ? -18.176 4.503 9.579 1.00 94.94 158 PRO A CA 1
ATOM 1289 C C . PRO A 1 158 ? -17.994 5.540 10.696 1.00 94.94 158 PRO A C 1
ATOM 1291 O O . PRO A 1 158 ? -18.492 6.654 10.581 1.00 94.94 158 PRO A O 1
ATOM 1294 N N . ASN A 1 159 ? -17.280 5.179 11.766 1.00 94.62 159 ASN A N 1
ATOM 1295 C CA . ASN A 1 159 ? -17.045 6.041 12.923 1.00 94.62 159 ASN A CA 1
ATOM 1296 C C . ASN A 1 159 ? -15.667 6.719 12.878 1.00 94.62 159 ASN A C 1
ATOM 1298 O O . ASN A 1 159 ? -15.271 7.332 13.865 1.00 94.62 159 ASN A O 1
ATOM 1302 N N . ASN A 1 160 ? -14.922 6.588 11.772 1.00 95.00 160 ASN A N 1
ATOM 1303 C CA . ASN A 1 160 ? -13.556 7.099 11.635 1.00 95.00 160 ASN A CA 1
ATOM 1304 C C . ASN A 1 160 ? -12.605 6.639 12.761 1.00 95.00 160 ASN A C 1
ATOM 1306 O O . ASN A 1 160 ? -11.679 7.368 13.115 1.00 95.00 160 ASN A O 1
ATOM 1310 N N . ALA A 1 161 ? -12.787 5.436 13.315 1.00 95.88 161 ALA A N 1
ATOM 1311 C CA . ALA A 1 161 ? -11.990 4.947 14.439 1.00 95.88 161 ALA A CA 1
ATOM 1312 C C . ALA A 1 161 ? -10.495 4.826 14.096 1.00 95.88 161 ALA A C 1
ATOM 1314 O O . ALA A 1 161 ? -9.638 5.134 14.925 1.00 95.88 161 ALA A O 1
ATOM 1315 N N . LEU A 1 162 ? -10.170 4.384 12.878 1.00 95.88 162 LEU A N 1
ATOM 1316 C CA . LEU A 1 162 ? -8.795 4.305 12.396 1.00 95.88 162 LEU A CA 1
ATOM 1317 C C . LEU A 1 162 ? -8.233 5.692 12.025 1.00 95.88 162 LEU A C 1
ATOM 1319 O O . LEU A 1 162 ? -7.162 6.025 12.530 1.00 95.88 162 LEU A O 1
ATOM 1323 N N . PRO A 1 163 ? -8.896 6.522 11.193 1.00 96.00 163 PRO A N 1
ATOM 1324 C CA . PRO A 1 163 ? -8.451 7.885 10.899 1.00 96.00 163 PRO A CA 1
ATOM 1325 C C . PRO A 1 163 ? -8.219 8.742 12.140 1.00 96.00 163 PRO A C 1
ATOM 1327 O O . PRO A 1 163 ? -7.203 9.426 12.206 1.00 96.00 163 PRO A O 1
ATOM 1330 N N . GLU A 1 164 ? -9.111 8.666 13.129 1.00 96.12 164 GLU A N 1
ATOM 1331 C CA . GLU A 1 164 ? -8.990 9.417 14.381 1.00 96.12 164 GLU A CA 1
ATOM 1332 C C . GLU A 1 164 ? -7.758 8.979 15.174 1.00 96.12 164 GLU A C 1
ATOM 1334 O O . GLU A 1 164 ? -6.935 9.807 15.563 1.00 96.12 164 GLU A O 1
ATOM 1339 N N . PHE A 1 165 ? -7.556 7.666 15.322 1.00 95.81 165 PHE A N 1
ATOM 1340 C CA . PHE A 1 165 ? -6.349 7.138 15.952 1.00 95.81 165 PHE A CA 1
ATOM 1341 C C . PHE A 1 165 ? -5.078 7.596 15.221 1.00 95.81 165 PHE A C 1
ATOM 1343 O O . PHE A 1 165 ? -4.114 8.042 15.841 1.00 95.81 165 PHE A O 1
ATOM 1350 N N . LEU A 1 166 ? -5.064 7.524 13.887 1.00 96.19 166 LEU A N 1
ATOM 1351 C CA . LEU A 1 166 ? -3.923 7.987 13.100 1.00 96.19 166 LEU A CA 1
ATOM 1352 C C . LEU A 1 166 ? -3.693 9.491 13.301 1.00 96.19 166 LEU A C 1
ATOM 1354 O O . LEU A 1 166 ? -2.564 9.890 13.567 1.00 96.19 166 LEU A O 1
ATOM 1358 N N . PHE A 1 167 ? -4.736 10.319 13.227 1.00 96.00 167 PHE A N 1
ATOM 1359 C CA . PHE A 1 167 ? -4.656 11.772 13.406 1.00 96.00 167 PHE A CA 1
ATOM 1360 C C . PHE A 1 167 ? -3.977 12.167 14.726 1.00 96.00 167 PHE A C 1
ATOM 1362 O O . PHE A 1 167 ? -3.097 13.036 14.733 1.00 96.00 167 PHE A O 1
ATOM 1369 N N . GLN A 1 168 ? -4.327 11.488 15.822 1.00 95.31 168 GLN A N 1
ATOM 1370 C CA . GLN A 1 168 ? -3.769 11.730 17.156 1.00 95.31 168 GLN A CA 1
ATOM 1371 C C . GLN A 1 168 ? -2.260 11.458 17.236 1.00 95.31 168 GLN A C 1
ATOM 1373 O O . GLN A 1 168 ? -1.554 12.116 18.003 1.00 95.31 168 GLN A O 1
ATOM 1378 N N . HIS A 1 169 ? -1.751 10.543 16.409 1.00 94.69 169 HIS A N 1
ATOM 1379 C CA . HIS A 1 169 ? -0.361 10.082 16.446 1.00 94.69 169 HIS A CA 1
ATOM 1380 C C . HIS A 1 169 ? 0.500 10.543 15.262 1.00 94.69 169 HIS A C 1
ATOM 1382 O O . HIS A 1 169 ? 1.704 10.283 15.239 1.00 94.69 169 HIS A O 1
ATOM 1388 N N . LEU A 1 170 ? -0.074 11.248 14.285 1.00 93.62 170 LEU A N 1
ATOM 1389 C CA . LEU A 1 170 ? 0.694 11.869 13.209 1.00 93.62 170 LEU A CA 1
ATOM 1390 C C . LEU A 1 170 ? 1.468 13.087 13.719 1.00 93.62 170 LEU A C 1
ATOM 1392 O O . LEU A 1 170 ? 0.959 13.914 14.477 1.00 93.62 170 LEU A O 1
ATOM 1396 N N . THR A 1 171 ? 2.695 13.240 13.226 1.00 86.88 171 THR A N 1
ATOM 1397 C CA . THR A 1 171 ? 3.519 14.431 13.445 1.00 86.88 171 THR A CA 1
ATOM 1398 C C . THR A 1 171 ? 3.581 15.254 12.154 1.00 86.88 171 THR A C 1
ATOM 1400 O O . THR A 1 171 ? 3.778 14.720 11.064 1.00 86.88 171 THR A O 1
ATOM 1403 N N . GLY A 1 172 ? 3.364 16.569 12.259 1.00 87.44 172 GLY A N 1
ATOM 1404 C CA . GLY A 1 172 ? 3.408 17.504 11.129 1.00 87.44 172 GLY A CA 1
ATOM 1405 C C . GLY A 1 172 ? 2.039 17.990 10.639 1.00 87.44 172 GLY A C 1
ATOM 1406 O O . GLY A 1 172 ? 1.113 17.211 10.404 1.00 87.44 172 GLY A O 1
ATOM 1407 N N . ASN A 1 173 ? 1.942 19.306 10.436 1.00 89.81 173 ASN A N 1
ATOM 1408 C CA . ASN A 1 173 ? 0.689 19.995 10.109 1.00 89.81 173 ASN A CA 1
ATOM 1409 C C . ASN A 1 173 ? 0.072 19.506 8.793 1.00 89.81 173 ASN A C 1
ATOM 1411 O O . ASN A 1 173 ? -1.131 19.289 8.735 1.00 89.81 173 ASN A O 1
ATOM 1415 N N . ASN A 1 174 ? 0.889 19.242 7.770 1.00 89.56 174 ASN A N 1
ATOM 1416 C CA . ASN A 1 174 ? 0.384 18.795 6.468 1.00 89.56 174 ASN A CA 1
ATOM 1417 C C . ASN A 1 174 ? -0.296 17.418 6.542 1.00 89.56 174 ASN A C 1
ATOM 1419 O O . ASN A 1 174 ? -1.329 17.211 5.915 1.00 89.56 174 ASN A O 1
ATOM 1423 N N . LEU A 1 175 ? 0.253 16.477 7.321 1.00 91.56 175 LEU A N 1
ATOM 1424 C CA . LEU A 1 175 ? -0.334 15.137 7.462 1.00 91.56 175 LEU A CA 1
ATOM 1425 C C . LEU A 1 175 ? -1.618 15.171 8.279 1.00 91.56 175 LEU A C 1
ATOM 1427 O O . LEU A 1 175 ? -2.580 14.492 7.929 1.00 91.56 175 LEU A O 1
ATOM 1431 N N . LYS A 1 176 ? -1.642 15.993 9.333 1.00 94.38 176 LYS A N 1
ATOM 1432 C CA . LYS A 1 176 ? -2.854 16.233 10.114 1.00 94.38 176 LYS A CA 1
ATOM 1433 C C . LYS A 1 176 ? -3.942 16.899 9.279 1.00 94.38 176 LYS A C 1
ATOM 1435 O O . LYS A 1 176 ? -5.078 16.449 9.341 1.00 94.38 176 LYS A O 1
ATOM 1440 N N . GLN A 1 177 ? -3.599 17.894 8.459 1.00 94.50 177 GLN A N 1
ATOM 1441 C CA . GLN A 1 177 ? -4.564 18.542 7.572 1.00 94.50 177 GLN A CA 1
ATOM 1442 C C . GLN A 1 177 ? -5.159 17.544 6.577 1.00 94.50 177 GLN A C 1
ATOM 1444 O O . GLN A 1 177 ? -6.371 17.419 6.504 1.00 94.50 177 GLN A O 1
ATOM 1449 N N . MET A 1 178 ? -4.328 16.756 5.892 1.00 94.44 178 MET A N 1
ATOM 1450 C CA . MET A 1 178 ? -4.823 15.735 4.964 1.00 94.44 178 MET A CA 1
ATOM 1451 C C . MET A 1 178 ? -5.697 14.669 5.638 1.00 94.44 178 MET A C 1
ATOM 1453 O O . MET A 1 178 ? -6.664 14.191 5.048 1.00 94.44 178 MET A O 1
ATOM 1457 N N . MET A 1 179 ? -5.351 14.263 6.863 1.00 96.81 179 MET A N 1
ATOM 1458 C CA . MET A 1 179 ? -6.171 13.320 7.622 1.00 96.81 179 MET A CA 1
ATOM 1459 C C . MET A 1 179 ? -7.508 13.955 8.030 1.00 96.81 179 MET A C 1
ATOM 1461 O O . MET A 1 179 ? -8.544 13.311 7.895 1.00 96.81 179 MET A O 1
ATOM 1465 N N . SER A 1 180 ? -7.500 15.230 8.429 1.00 96.12 180 SER A N 1
ATOM 1466 C CA . SER A 1 180 ? -8.715 16.012 8.683 1.00 96.12 180 SER A CA 1
ATOM 1467 C C . SER A 1 180 ? -9.583 16.120 7.425 1.00 96.12 180 SER A C 1
ATOM 1469 O O . SER A 1 180 ? -10.780 15.846 7.470 1.00 96.12 180 SER A O 1
ATOM 1471 N N . ASP A 1 181 ? -8.991 16.412 6.265 1.00 94.62 181 ASP A N 1
ATOM 1472 C CA . ASP A 1 181 ? -9.705 16.456 4.985 1.00 94.62 181 ASP A CA 1
ATOM 1473 C C . ASP A 1 181 ? -10.367 15.100 4.683 1.00 94.62 181 ASP A C 1
ATOM 1475 O O . ASP A 1 181 ? -11.546 15.043 4.319 1.00 94.62 181 ASP A O 1
ATOM 1479 N N . PHE A 1 182 ? -9.647 13.993 4.906 1.00 95.62 182 PHE A N 1
ATOM 1480 C CA . PHE A 1 182 ? -10.191 12.643 4.757 1.00 95.62 182 PHE A CA 1
ATOM 1481 C C . PHE A 1 182 ? -11.386 12.379 5.687 1.00 95.62 182 PHE A C 1
ATOM 1483 O O . PHE A 1 182 ? -12.400 11.841 5.224 1.00 95.62 182 PHE A O 1
ATOM 1490 N N . GLN A 1 183 ? -11.280 12.759 6.965 1.00 94.81 183 GLN A N 1
ATOM 1491 C CA . GLN A 1 183 ? -12.354 12.641 7.961 1.00 94.81 183 GLN A CA 1
ATOM 1492 C C . GLN A 1 183 ? -13.581 13.487 7.575 1.00 94.81 183 GLN A C 1
ATOM 1494 O O . GLN A 1 183 ? -14.712 13.041 7.758 1.00 94.81 183 GLN A O 1
ATOM 1499 N N . ASN A 1 184 ? -13.363 14.648 6.949 1.00 94.75 184 ASN A N 1
ATOM 1500 C CA . ASN A 1 184 ? -14.398 15.567 6.459 1.00 94.75 184 ASN A CA 1
ATOM 1501 C C . ASN A 1 184 ? -14.971 15.196 5.078 1.00 94.75 184 ASN A C 1
ATOM 1503 O O . ASN A 1 184 ? -15.668 15.990 4.448 1.00 94.75 184 ASN A O 1
ATOM 1507 N N . GLY A 1 185 ? -14.688 13.992 4.575 1.00 91.69 185 GLY A N 1
ATOM 1508 C CA . GLY A 1 185 ? -15.296 13.481 3.346 1.00 91.69 185 GLY A CA 1
ATOM 1509 C C . GLY A 1 185 ? -14.495 13.737 2.066 1.00 91.69 185 GLY A C 1
ATOM 1510 O O . GLY A 1 185 ? -14.838 13.160 1.028 1.00 91.69 185 GLY A O 1
ATOM 1511 N N . GLN A 1 186 ? -13.384 14.478 2.120 1.00 92.12 186 GLN A N 1
ATOM 1512 C CA . GLN A 1 186 ? -12.527 14.705 0.952 1.00 92.12 186 GLN A CA 1
ATOM 1513 C C . GLN A 1 186 ? -11.806 13.424 0.527 1.00 92.12 186 GLN A C 1
ATOM 1515 O O . GLN A 1 186 ? -11.523 12.541 1.339 1.00 92.12 186 GLN A O 1
ATOM 1520 N N . THR A 1 187 ? -11.528 13.289 -0.767 1.00 88.56 187 THR A N 1
ATOM 1521 C CA . THR A 1 187 ? -10.774 12.136 -1.278 1.00 88.56 187 THR A CA 1
ATOM 1522 C C . THR A 1 187 ? -9.280 12.402 -1.126 1.00 88.56 187 THR A C 1
ATOM 1524 O O . THR A 1 187 ? -8.794 13.461 -1.508 1.00 88.56 187 THR A O 1
ATOM 1527 N N . VAL A 1 188 ? -8.553 11.423 -0.594 1.00 92.50 188 VAL A N 1
ATOM 1528 C CA . VAL A 1 188 ? -7.086 11.426 -0.506 1.00 92.50 188 VAL A CA 1
ATOM 1529 C C . VAL A 1 188 ? -6.534 10.236 -1.281 1.00 92.50 188 VAL A C 1
ATOM 1531 O O . VAL A 1 188 ? -7.252 9.266 -1.539 1.00 92.50 188 VAL A O 1
ATOM 1534 N N . ASN A 1 189 ? -5.247 10.276 -1.622 1.00 94.94 189 ASN A N 1
ATOM 1535 C CA . ASN A 1 189 ? -4.589 9.123 -2.224 1.00 94.94 189 ASN A CA 1
ATOM 1536 C C . ASN A 1 189 ? -4.626 7.927 -1.262 1.00 94.94 189 ASN A C 1
ATOM 1538 O O . ASN A 1 189 ? -4.382 8.056 -0.065 1.00 94.94 189 ASN A O 1
ATOM 1542 N N . VAL A 1 190 ? -4.859 6.723 -1.776 1.00 96.88 190 VAL A N 1
ATOM 1543 C CA . VAL A 1 190 ? -4.908 5.510 -0.941 1.00 96.88 190 VAL A CA 1
ATOM 1544 C C . VAL A 1 190 ? -3.538 5.229 -0.307 1.00 96.88 190 VAL A C 1
ATOM 1546 O O . VAL A 1 190 ? -3.448 4.776 0.836 1.00 96.88 190 VAL A O 1
ATOM 1549 N N . SER A 1 191 ? -2.456 5.576 -1.013 1.00 97.31 191 SER A N 1
ATOM 1550 C CA . SER A 1 191 ? -1.087 5.502 -0.493 1.00 97.31 191 SER A CA 1
ATOM 1551 C C . SER A 1 191 ? -0.860 6.372 0.744 1.00 97.31 191 SER A C 1
ATOM 1553 O O . SER A 1 191 ? -0.023 6.015 1.570 1.00 97.31 191 SER A O 1
ATOM 1555 N N . PHE A 1 192 ? -1.595 7.479 0.911 1.00 96.50 192 PHE A N 1
ATOM 1556 C CA . PHE A 1 192 ? -1.505 8.324 2.103 1.00 96.50 192 PHE A CA 1
ATOM 1557 C C . PHE A 1 192 ? -1.938 7.557 3.357 1.00 96.50 192 PHE A C 1
ATOM 1559 O O . PHE A 1 192 ? -1.207 7.538 4.346 1.00 96.50 192 PHE A O 1
ATOM 1566 N N . LEU A 1 193 ? -3.064 6.839 3.300 1.00 97.38 193 LEU A N 1
ATOM 1567 C CA . LEU A 1 193 ? -3.536 6.028 4.426 1.00 97.38 193 LEU A CA 1
ATOM 1568 C C . LEU A 1 193 ? -2.531 4.921 4.774 1.00 97.38 193 LEU A C 1
ATOM 1570 O O . LEU A 1 193 ? -2.179 4.741 5.940 1.00 97.38 193 LEU A O 1
ATOM 1574 N N . ALA A 1 194 ? -2.003 4.230 3.760 1.00 97.88 194 ALA A N 1
ATOM 1575 C CA . ALA A 1 194 ? -0.966 3.214 3.943 1.00 97.88 194 ALA A CA 1
ATOM 1576 C C . ALA A 1 194 ? 0.308 3.793 4.591 1.00 97.88 194 ALA A C 1
ATOM 1578 O O . ALA A 1 194 ? 0.875 3.192 5.508 1.00 97.88 194 ALA A O 1
ATOM 1579 N N . ARG A 1 195 ? 0.724 4.993 4.158 1.00 96.75 195 ARG A N 1
ATOM 1580 C CA . ARG A 1 195 ? 1.859 5.740 4.714 1.00 96.75 195 ARG A CA 1
ATOM 1581 C C . ARG A 1 195 ? 1.650 6.061 6.190 1.00 96.75 195 ARG A C 1
ATOM 1583 O O . ARG A 1 195 ? 2.559 5.816 6.982 1.00 96.75 195 ARG A O 1
ATOM 1590 N N . CYS A 1 196 ? 0.472 6.566 6.560 1.00 96.69 196 CYS A N 1
ATOM 1591 C CA . CYS A 1 196 ? 0.113 6.887 7.942 1.00 96.69 196 CYS A CA 1
ATOM 1592 C C . CYS A 1 196 ? 0.104 5.640 8.834 1.00 96.69 196 CYS A C 1
ATOM 1594 O O . CYS A 1 196 ? 0.744 5.650 9.883 1.00 96.69 196 CYS A O 1
ATOM 1596 N N . ILE A 1 197 ? -0.538 4.550 8.397 1.00 96.88 197 ILE A N 1
ATOM 1597 C CA . ILE A 1 197 ? -0.566 3.277 9.138 1.00 96.88 197 ILE A CA 1
ATOM 1598 C C . ILE A 1 197 ? 0.857 2.772 9.386 1.00 96.88 197 ILE A C 1
ATOM 1600 O O . ILE A 1 197 ? 1.218 2.475 10.525 1.00 96.88 197 ILE A O 1
ATOM 1604 N N . ARG A 1 198 ? 1.691 2.719 8.337 1.00 95.94 198 ARG A N 1
ATOM 1605 C CA . ARG A 1 198 ? 3.084 2.279 8.473 1.00 95.94 198 ARG A CA 1
ATOM 1606 C C . ARG A 1 198 ? 3.868 3.185 9.422 1.00 95.94 198 ARG A C 1
ATOM 1608 O O . ARG A 1 198 ? 4.640 2.677 10.224 1.00 95.94 198 ARG A O 1
ATOM 1615 N N . HIS A 1 199 ? 3.695 4.503 9.321 1.00 94.19 199 HIS A N 1
ATOM 1616 C CA . HIS A 1 199 ? 4.392 5.470 10.168 1.00 94.19 199 HIS A CA 1
ATOM 1617 C C . HIS A 1 199 ? 4.068 5.258 11.652 1.00 94.19 199 HIS A C 1
ATOM 1619 O O . HIS A 1 199 ? 4.980 5.053 12.448 1.00 94.19 199 HIS A O 1
ATOM 1625 N N . VAL A 1 200 ? 2.783 5.223 12.014 1.00 94.88 200 VAL A N 1
ATOM 1626 C CA . VAL A 1 200 ? 2.350 5.048 13.411 1.00 94.88 200 VAL A CA 1
ATOM 1627 C C . VAL A 1 200 ? 2.755 3.668 13.953 1.00 94.88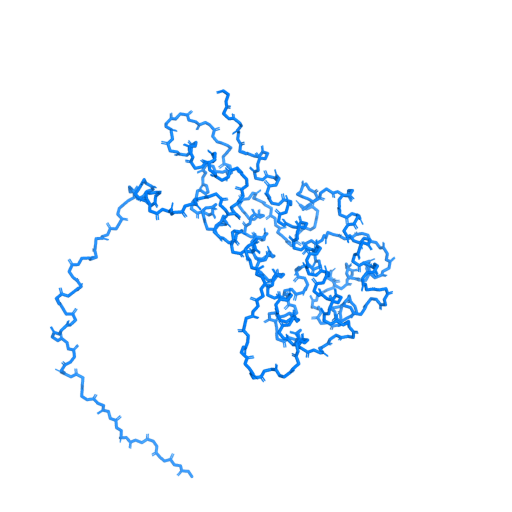 200 VAL A C 1
ATOM 1629 O O . VAL A 1 200 ? 3.171 3.553 15.106 1.00 94.88 200 VAL A O 1
ATOM 1632 N N . PHE A 1 201 ? 2.724 2.624 13.118 1.00 94.69 201 PHE A N 1
ATOM 1633 C CA . PHE A 1 201 ? 3.238 1.300 13.484 1.00 94.69 201 PHE A CA 1
ATOM 1634 C C . PHE A 1 201 ? 4.754 1.275 13.705 1.00 94.69 201 PHE A C 1
ATOM 1636 O O . PHE A 1 201 ? 5.214 0.724 14.699 1.00 94.69 201 PHE A O 1
ATOM 1643 N N . ALA A 1 202 ? 5.540 1.884 12.813 1.00 91.25 202 ALA A N 1
ATOM 1644 C CA . ALA A 1 202 ? 7.000 1.905 12.917 1.00 91.25 202 ALA A CA 1
ATOM 1645 C C . ALA A 1 202 ? 7.498 2.657 14.164 1.00 91.25 202 ALA A C 1
ATOM 1647 O O . ALA A 1 202 ? 8.589 2.378 14.651 1.00 91.25 202 ALA A O 1
ATOM 1648 N N . HIS A 1 203 ? 6.687 3.572 14.701 1.00 91.31 203 HIS A N 1
ATOM 1649 C CA . HIS A 1 203 ? 6.934 4.230 15.985 1.00 91.31 203 HIS A CA 1
ATOM 1650 C C . HIS A 1 203 ? 6.491 3.406 17.208 1.00 91.31 203 HIS A C 1
ATOM 1652 O O . HIS A 1 203 ? 6.646 3.871 18.333 1.00 91.31 203 HIS A O 1
ATOM 1658 N N . GLY A 1 204 ? 5.956 2.195 17.016 1.00 89.19 204 GLY A N 1
ATOM 1659 C CA . GLY A 1 204 ? 5.516 1.303 18.094 1.00 89.19 204 GLY A CA 1
ATOM 1660 C C . GLY A 1 204 ? 4.184 1.694 18.740 1.00 89.19 204 GLY A C 1
ATOM 1661 O O . GLY A 1 204 ? 3.846 1.166 19.794 1.00 89.19 204 GLY A O 1
ATOM 1662 N N . ILE A 1 205 ? 3.435 2.617 18.128 1.00 89.12 205 ILE A N 1
ATOM 1663 C CA . ILE A 1 205 ? 2.197 3.170 18.694 1.00 89.12 205 ILE A CA 1
ATOM 1664 C C . ILE A 1 205 ? 0.980 2.331 18.287 1.00 89.12 205 ILE A C 1
ATOM 1666 O O . ILE A 1 205 ? 0.095 2.068 19.098 1.00 89.12 205 ILE A O 1
ATOM 1670 N N . LEU A 1 206 ? 0.926 1.903 17.021 1.00 87.69 206 LEU A N 1
ATOM 1671 C CA . LEU A 1 206 ? -0.141 1.030 16.532 1.00 87.69 206 LEU A CA 1
ATOM 1672 C C . LEU A 1 206 ? 0.138 -0.409 16.992 1.00 87.69 206 LEU A C 1
ATOM 1674 O O . LEU A 1 206 ? 1.085 -1.037 16.523 1.00 87.69 206 LEU A O 1
ATOM 1678 N N . ALA A 1 207 ? -0.688 -0.931 17.895 1.00 83.12 207 ALA A N 1
ATOM 1679 C CA . ALA A 1 207 ? -0.537 -2.258 18.490 1.00 83.12 207 ALA A CA 1
ATOM 1680 C C . ALA A 1 207 ? -1.888 -2.983 18.578 1.00 83.12 207 ALA A C 1
ATOM 1682 O O . ALA A 1 207 ? -2.940 -2.418 18.268 1.00 83.12 207 ALA A O 1
ATOM 1683 N N . ALA A 1 208 ? -1.867 -4.246 19.012 1.00 74.31 208 ALA A N 1
ATOM 1684 C CA . ALA A 1 208 ? -3.088 -4.973 19.355 1.00 74.31 208 ALA A CA 1
ATOM 1685 C C . ALA A 1 208 ? -3.959 -4.136 20.308 1.00 74.31 208 ALA A C 1
ATOM 1687 O O . ALA A 1 208 ? -3.483 -3.685 21.346 1.00 74.31 208 ALA A O 1
ATOM 1688 N N . ASN A 1 209 ? -5.224 -3.925 19.935 1.00 75.56 209 ASN A N 1
ATOM 1689 C CA . ASN A 1 209 ? -6.222 -3.152 20.688 1.00 75.56 209 ASN A CA 1
ATOM 1690 C C . ASN A 1 209 ? -5.961 -1.638 20.822 1.00 75.56 209 ASN A C 1
ATOM 1692 O O . ASN A 1 209 ? -6.613 -0.990 21.635 1.00 75.56 209 ASN A O 1
ATOM 1696 N N . SER A 1 210 ? -5.054 -1.040 20.036 1.00 80.69 210 SER A N 1
ATOM 1697 C CA . SER A 1 210 ? -4.787 0.405 20.138 1.00 80.69 210 SER A CA 1
ATOM 1698 C C . SER A 1 210 ? -5.870 1.279 19.492 1.00 80.69 210 SER A C 1
ATOM 1700 O O . SER A 1 210 ? -5.980 2.458 19.805 1.00 80.69 210 SER A O 1
ATOM 1702 N N . THR A 1 211 ? -6.681 0.717 18.591 1.00 82.56 211 THR A N 1
ATOM 1703 C CA . THR A 1 211 ? -7.774 1.429 17.908 1.00 82.56 211 THR A CA 1
ATOM 1704 C C . THR A 1 211 ? -9.130 0.902 18.360 1.00 82.56 211 THR A C 1
ATOM 1706 O O . THR A 1 211 ? -9.252 -0.285 18.652 1.00 82.56 211 THR A O 1
ATOM 1709 N N . GLN A 1 212 ? -10.179 1.727 18.288 1.00 88.38 212 GLN A N 1
ATOM 1710 C CA . GLN A 1 212 ? -11.562 1.263 18.494 1.00 88.38 212 GLN A CA 1
ATOM 1711 C C . GLN A 1 212 ? -12.114 0.450 17.303 1.00 88.38 212 GLN A C 1
ATOM 1713 O O . GLN A 1 212 ? -13.238 -0.049 17.347 1.00 88.38 212 GLN A O 1
ATOM 1718 N N . LEU A 1 213 ? -11.340 0.304 16.220 1.00 92.06 213 LEU A N 1
ATOM 1719 C CA . LEU A 1 213 ? -11.721 -0.494 15.063 1.00 92.06 213 LEU A CA 1
ATOM 1720 C C . LEU A 1 213 ? -11.477 -1.984 15.336 1.00 92.06 213 LEU A C 1
ATOM 1722 O O . LEU A 1 213 ? -10.372 -2.390 15.690 1.00 92.06 213 LEU A O 1
ATOM 1726 N N . SER A 1 214 ? -12.491 -2.820 15.097 1.00 92.88 214 SER A N 1
ATOM 1727 C CA . SER A 1 214 ? -12.340 -4.273 15.243 1.00 92.88 214 SER A CA 1
ATOM 1728 C C . SER A 1 214 ? -11.228 -4.822 14.322 1.00 92.88 214 SER A C 1
ATOM 1730 O O . SER A 1 214 ? -11.181 -4.416 13.151 1.00 92.88 214 SER A O 1
ATOM 1732 N N . PRO A 1 215 ? -10.434 -5.814 14.760 1.00 93.00 215 PRO A N 1
ATOM 1733 C CA . PRO A 1 215 ? -9.389 -6.460 13.954 1.00 93.00 215 PRO A CA 1
ATOM 1734 C C . PRO A 1 215 ? -9.877 -6.977 12.598 1.00 93.00 215 PRO A C 1
ATOM 1736 O O . PRO A 1 215 ? -9.213 -6.783 11.579 1.00 93.00 215 PRO A O 1
ATOM 1739 N N . LYS A 1 216 ? -11.089 -7.544 12.548 1.00 93.81 216 LYS A N 1
ATOM 1740 C CA . LYS A 1 216 ? -11.730 -7.993 11.304 1.00 93.81 216 LYS A CA 1
ATOM 1741 C C . LYS A 1 216 ? -11.898 -6.857 10.290 1.00 93.81 216 LYS A C 1
ATOM 1743 O O . LYS A 1 216 ? -11.505 -7.011 9.133 1.00 93.81 216 LYS A O 1
ATOM 1748 N N . ARG A 1 217 ? -12.459 -5.718 10.715 1.00 95.75 217 ARG A N 1
ATOM 1749 C CA . ARG A 1 217 ? -12.637 -4.532 9.856 1.00 95.75 217 ARG A CA 1
ATOM 1750 C C . ARG A 1 217 ? -11.294 -3.940 9.442 1.00 95.75 217 ARG A C 1
ATOM 1752 O O . ARG A 1 217 ? -11.105 -3.660 8.262 1.00 95.75 217 ARG A O 1
ATOM 1759 N N . PHE A 1 218 ? -10.337 -3.836 10.368 1.00 96.38 218 PHE A N 1
ATOM 1760 C CA . PHE A 1 218 ? -8.983 -3.383 10.042 1.00 96.38 218 PHE A CA 1
ATOM 1761 C C . PHE A 1 218 ? -8.338 -4.287 8.981 1.00 96.38 218 PHE A C 1
ATOM 1763 O O . PHE A 1 218 ? -7.756 -3.796 8.015 1.00 96.38 218 PHE A O 1
ATOM 1770 N N . ASN A 1 219 ? -8.478 -5.610 9.101 1.00 96.31 219 ASN A N 1
ATOM 1771 C CA . ASN A 1 219 ? -7.960 -6.548 8.109 1.00 96.31 219 ASN A CA 1
ATOM 1772 C C . ASN A 1 219 ? -8.606 -6.357 6.727 1.00 96.31 219 ASN A C 1
ATOM 1774 O O . ASN A 1 219 ? -7.896 -6.404 5.725 1.00 96.31 219 ASN A O 1
ATOM 1778 N N . GLN A 1 220 ? -9.911 -6.082 6.660 1.00 97.88 220 GLN A N 1
ATOM 1779 C CA . GLN A 1 220 ? -10.593 -5.772 5.397 1.00 97.88 220 GLN A CA 1
ATOM 1780 C C . GLN A 1 220 ? -10.096 -4.457 4.779 1.00 97.88 220 GLN A C 1
ATOM 1782 O O . GLN A 1 220 ? -9.841 -4.407 3.578 1.00 97.88 220 GLN A O 1
ATOM 1787 N N . ILE A 1 221 ? -9.897 -3.410 5.586 1.00 98.12 221 ILE A N 1
ATOM 1788 C CA . ILE A 1 221 ? -9.309 -2.139 5.128 1.00 98.12 221 ILE A CA 1
ATOM 1789 C C . ILE A 1 221 ? -7.887 -2.366 4.608 1.00 98.12 221 ILE A C 1
ATOM 1791 O O . ILE A 1 221 ? -7.542 -1.909 3.520 1.00 98.12 221 ILE A O 1
ATOM 1795 N N . SER A 1 222 ? -7.078 -3.126 5.350 1.00 98.12 222 SER A N 1
ATOM 1796 C CA . SER A 1 222 ? -5.723 -3.516 4.955 1.00 98.12 222 SER A CA 1
ATOM 1797 C C . SER A 1 222 ? -5.708 -4.229 3.602 1.00 98.12 222 SER A C 1
ATOM 1799 O O . SER A 1 222 ? -4.892 -3.878 2.753 1.00 98.12 222 SER A O 1
ATOM 1801 N N . GLN A 1 223 ? -6.618 -5.180 3.370 1.00 98.31 223 GLN A N 1
ATOM 1802 C CA . GLN A 1 223 ? -6.755 -5.875 2.084 1.00 98.31 223 GLN A CA 1
ATOM 1803 C C . GLN A 1 223 ? -7.109 -4.906 0.953 1.00 98.31 223 GLN A C 1
ATOM 1805 O O . GLN A 1 223 ? -6.397 -4.850 -0.042 1.00 98.31 223 GLN A O 1
ATOM 1810 N N . VAL A 1 224 ? -8.131 -4.069 1.147 1.00 98.31 224 VAL A N 1
ATOM 1811 C CA . VAL A 1 224 ? -8.592 -3.091 0.148 1.00 98.31 224 VAL A CA 1
ATOM 1812 C C . VAL A 1 224 ? -7.485 -2.105 -0.251 1.00 98.31 224 VAL A C 1
ATOM 1814 O O . VAL A 1 224 ? -7.287 -1.844 -1.437 1.00 98.31 224 VAL A O 1
ATOM 1817 N N . ILE A 1 225 ? -6.723 -1.591 0.719 1.00 98.50 225 ILE A N 1
ATOM 1818 C CA . ILE A 1 225 ? -5.556 -0.733 0.459 1.00 98.50 225 ILE A CA 1
ATOM 1819 C C . ILE A 1 225 ? -4.462 -1.515 -0.278 1.00 98.50 225 ILE A C 1
ATOM 1821 O O . ILE A 1 225 ? -3.875 -1.013 -1.238 1.00 98.50 225 ILE A O 1
ATOM 1825 N N . SER A 1 226 ? -4.176 -2.735 0.179 1.00 98.56 226 SER A N 1
ATOM 1826 C CA . SER A 1 226 ? -3.088 -3.562 -0.346 1.00 98.56 226 SER A CA 1
ATOM 1827 C C . SER A 1 226 ? -3.303 -3.934 -1.806 1.00 98.56 226 SER A C 1
ATOM 1829 O O . SER A 1 226 ? -2.415 -3.720 -2.631 1.00 98.56 226 SER A O 1
ATOM 1831 N N . ASP A 1 227 ? -4.492 -4.438 -2.124 1.00 98.31 227 ASP A N 1
ATOM 1832 C CA . ASP A 1 227 ? -4.859 -4.871 -3.468 1.00 98.31 227 ASP A CA 1
ATOM 1833 C C . ASP A 1 227 ? -4.823 -3.693 -4.441 1.00 98.31 227 ASP A C 1
ATOM 1835 O O . ASP A 1 227 ? -4.280 -3.807 -5.539 1.00 98.31 227 ASP A O 1
ATOM 1839 N N . PHE A 1 228 ? -5.319 -2.527 -4.012 1.00 98.38 228 PHE A N 1
ATOM 1840 C CA . PHE A 1 228 ? -5.281 -1.317 -4.823 1.00 98.38 228 PHE A CA 1
ATOM 1841 C C . PHE A 1 228 ? -3.849 -0.888 -5.161 1.00 98.38 228 PHE A C 1
ATOM 1843 O O . PHE A 1 228 ? -3.542 -0.656 -6.330 1.00 98.38 228 PHE A O 1
ATOM 1850 N N . LEU A 1 229 ? -2.961 -0.796 -4.165 1.00 98.50 229 LEU A N 1
ATOM 1851 C CA . LEU A 1 229 ? -1.582 -0.348 -4.386 1.00 98.50 229 LEU A CA 1
ATOM 1852 C C . LEU A 1 229 ? -0.764 -1.361 -5.194 1.00 98.50 229 LEU A C 1
ATOM 1854 O O . LEU A 1 229 ? 0.018 -0.953 -6.052 1.00 98.50 229 LEU A O 1
ATOM 1858 N N . LEU A 1 230 ? -0.955 -2.664 -4.954 1.00 98.44 230 LEU A N 1
ATOM 1859 C CA . LEU A 1 230 ? -0.345 -3.712 -5.773 1.00 98.44 230 LEU A CA 1
ATOM 1860 C C . LEU A 1 230 ? -0.800 -3.592 -7.228 1.00 98.44 230 LEU A C 1
ATOM 1862 O O . LEU A 1 230 ? 0.045 -3.583 -8.115 1.00 98.44 230 LEU A O 1
ATOM 1866 N N . ASN A 1 231 ? -2.101 -3.423 -7.467 1.00 97.62 231 ASN A N 1
ATOM 1867 C CA . ASN A 1 231 ? -2.640 -3.275 -8.814 1.00 97.62 231 ASN A CA 1
ATOM 1868 C C . ASN A 1 231 ? -2.132 -2.007 -9.520 1.00 97.62 231 ASN A C 1
ATOM 1870 O O . ASN A 1 231 ? -1.803 -2.072 -10.697 1.00 97.62 231 ASN A O 1
ATOM 1874 N N . CYS A 1 232 ? -2.007 -0.874 -8.818 1.00 97.38 232 CYS A N 1
ATOM 1875 C CA . CYS A 1 232 ? -1.443 0.350 -9.403 1.00 97.38 232 CYS A CA 1
ATOM 1876 C C . CYS A 1 232 ? -0.005 0.135 -9.897 1.00 97.38 232 CYS A C 1
ATOM 1878 O O . CYS A 1 232 ? 0.322 0.509 -11.019 1.00 97.38 232 CYS A O 1
ATOM 1880 N N . MET A 1 233 ? 0.844 -0.493 -9.074 1.00 97.75 233 MET A N 1
ATOM 1881 C CA . MET A 1 233 ? 2.222 -0.799 -9.468 1.00 97.75 233 MET A CA 1
ATOM 1882 C C . MET A 1 233 ? 2.288 -1.811 -10.618 1.00 97.75 233 MET A C 1
ATOM 1884 O O . MET A 1 233 ? 3.106 -1.649 -11.514 1.00 97.75 233 MET A O 1
ATOM 1888 N N . ASP A 1 234 ? 1.455 -2.857 -10.580 1.00 97.12 234 ASP A N 1
ATOM 1889 C CA . ASP A 1 234 ? 1.438 -3.914 -11.601 1.00 97.12 234 ASP A CA 1
ATOM 1890 C C . ASP A 1 234 ? 1.020 -3.348 -12.967 1.00 97.12 234 ASP A C 1
ATOM 1892 O O . ASP A 1 234 ? 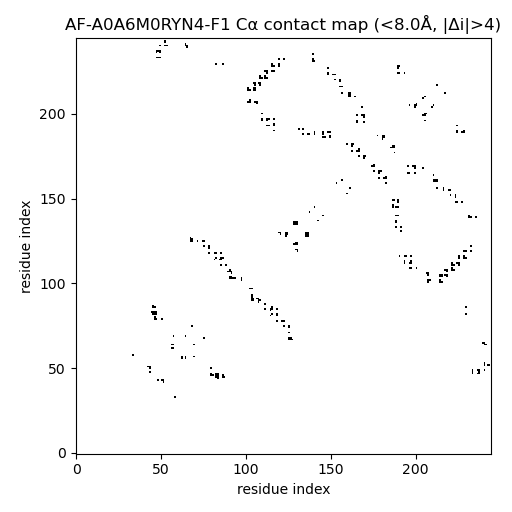1.698 -3.567 -13.967 1.00 97.12 234 ASP A O 1
ATOM 1896 N N . GLN A 1 235 ? -0.045 -2.537 -12.991 1.00 95.94 235 GLN A N 1
ATOM 1897 C CA . GLN A 1 235 ? -0.556 -1.897 -14.205 1.00 95.94 235 GLN A CA 1
ATOM 1898 C C . GLN A 1 235 ? 0.424 -0.876 -14.789 1.00 95.94 235 GLN A C 1
ATOM 1900 O O . GLN A 1 235 ? 0.673 -0.893 -15.992 1.00 95.94 235 GLN A O 1
ATOM 1905 N N . ASP A 1 236 ? 0.998 0.007 -13.966 1.00 95.56 236 ASP A N 1
ATOM 1906 C CA . ASP A 1 236 ? 1.988 0.979 -14.451 1.00 95.56 236 ASP A CA 1
ATOM 1907 C C . ASP A 1 236 ? 3.249 0.271 -14.972 1.00 95.56 236 ASP A C 1
ATOM 1909 O O . ASP A 1 236 ? 3.763 0.629 -16.032 1.00 95.56 236 ASP A O 1
ATOM 1913 N N . PHE A 1 237 ? 3.700 -0.798 -14.307 1.00 95.25 237 PHE A N 1
ATOM 1914 C CA . PHE A 1 237 ? 4.848 -1.577 -14.770 1.00 95.25 237 PHE A CA 1
ATOM 1915 C C . PHE A 1 237 ? 4.567 -2.318 -16.080 1.00 95.25 237 PHE A C 1
ATOM 1917 O O . PHE A 1 237 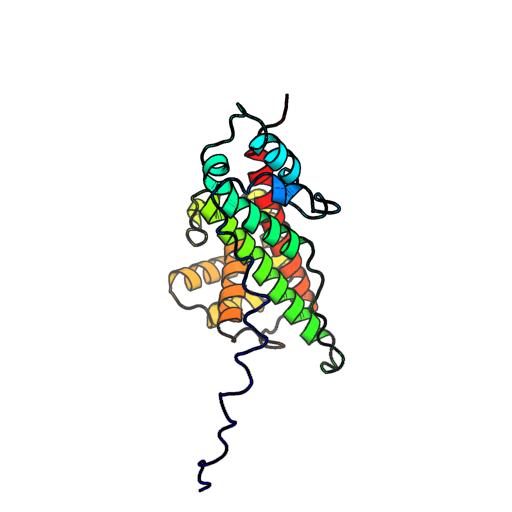? 5.425 -2.328 -16.966 1.00 95.25 237 PHE A O 1
ATOM 1924 N N . ASP A 1 238 ? 3.377 -2.902 -16.235 1.00 94.06 238 ASP A N 1
ATOM 1925 C CA . ASP A 1 238 ? 2.964 -3.550 -17.481 1.00 94.06 238 ASP A CA 1
ATOM 1926 C C . ASP A 1 238 ? 2.891 -2.552 -18.640 1.00 94.06 238 ASP A C 1
ATOM 1928 O O . ASP A 1 238 ? 3.467 -2.815 -19.695 1.00 94.06 238 ASP A O 1
ATOM 1932 N N . ASN A 1 239 ? 2.312 -1.369 -18.415 1.00 92.38 239 ASN A N 1
ATOM 1933 C CA . ASN A 1 239 ? 2.230 -0.300 -19.415 1.00 92.38 239 ASN A CA 1
ATOM 1934 C C . ASN A 1 239 ? 3.604 0.221 -19.858 1.00 92.38 239 ASN A C 1
ATOM 1936 O O . ASN A 1 239 ? 3.780 0.601 -21.014 1.00 92.38 239 ASN A O 1
ATOM 1940 N N . ARG A 1 240 ? 4.586 0.250 -18.950 1.00 91.38 240 ARG A N 1
ATOM 1941 C CA . ARG A 1 240 ? 5.964 0.663 -19.264 1.00 91.38 240 ARG A CA 1
ATOM 1942 C C . ARG A 1 240 ? 6.786 -0.439 -19.919 1.00 91.38 240 ARG A C 1
ATOM 1944 O O . ARG A 1 240 ? 7.836 -0.142 -20.474 1.00 91.38 240 ARG A O 1
ATOM 1951 N N . THR A 1 241 ? 6.357 -1.694 -19.838 1.00 89.94 241 THR A N 1
ATOM 1952 C CA . THR A 1 241 ? 7.096 -2.819 -20.415 1.00 89.94 241 THR A CA 1
ATOM 1953 C C . THR A 1 241 ? 6.557 -3.095 -21.820 1.00 89.94 241 THR A C 1
ATOM 1955 O O . THR A 1 241 ? 5.452 -3.642 -21.925 1.00 89.94 241 THR A O 1
ATOM 1958 N N . PRO A 1 242 ? 7.303 -2.771 -22.897 1.00 84.12 242 PRO A N 1
ATOM 1959 C CA . PRO A 1 242 ? 6.820 -2.909 -24.269 1.00 84.12 242 PRO A CA 1
ATOM 1960 C C . PRO A 1 242 ? 6.283 -4.314 -24.554 1.00 84.12 242 PRO A C 1
ATOM 1962 O O . PRO A 1 242 ? 6.806 -5.303 -24.033 1.00 84.12 242 PRO A O 1
ATOM 1965 N N . GLN A 1 243 ? 5.240 -4.417 -25.375 1.00 78.00 243 GLN A N 1
ATOM 1966 C CA . GLN A 1 243 ? 4.787 -5.713 -25.880 1.00 78.00 243 GLN A CA 1
ATOM 1967 C C . GLN A 1 243 ? 5.772 -6.199 -26.951 1.00 78.00 243 GLN A C 1
ATOM 1969 O O . GLN A 1 243 ? 6.226 -5.412 -27.780 1.00 78.00 243 GLN A O 1
ATOM 1974 N N . THR A 1 244 ? 6.118 -7.484 -26.927 1.00 66.12 244 THR A N 1
ATOM 1975 C CA . THR A 1 244 ? 6.840 -8.131 -28.031 1.00 66.12 244 THR A CA 1
ATOM 1976 C C . THR A 1 244 ? 5.889 -8.234 -29.221 1.00 66.12 244 THR A C 1
ATOM 1978 O O . THR A 1 244 ? 4.801 -8.792 -29.067 1.00 66.12 244 THR A O 1
ATOM 1981 N N . THR A 1 245 ? 6.269 -7.632 -30.350 1.00 56.50 245 THR A N 1
ATOM 1982 C CA . THR A 1 245 ? 5.531 -7.705 -31.623 1.00 56.50 245 THR A CA 1
ATOM 1983 C C . THR A 1 245 ? 5.846 -8.990 -32.368 1.00 56.50 245 THR A C 1
ATOM 1985 O O . THR A 1 245 ? 6.967 -9.513 -32.182 1.00 56.50 245 THR A O 1
#

Secondary structure (DSSP, 8-state):
----------SSSSSSSSSSS-S------S-TTTTGGGG-SSTTTTS-TTHHHHHHHHHSTT----HHHHTTHHHHHHHHHHHHHHHH------GGG-SSTHHHHHHHHHHHHHHHHHHHHHHHHHTT--TT-GGGSTTTS-HHHHHHHHHHHHHH-TT-HHHHHHHHH--SHHHHHHHHHHHTT----HHHHHHHHHHHHHTT-S-TT-SSS-HHHHHHHHHHHHHHHHHHHHHHHHHHSPPP-

Solvent-accessible surface area (backbone atoms only — not comparable to full-atom values): 14769 Å² total; per-residue (Å²): 141,86,83,92,80,87,88,79,82,82,89,79,79,78,70,73,80,62,66,75,75,71,78,73,79,75,79,84,63,97,74,59,78,72,67,67,69,80,75,62,84,75,79,63,78,53,38,49,82,39,48,64,59,47,54,54,45,75,72,44,92,87,60,87,60,50,67,64,56,61,81,31,51,75,58,50,55,55,37,41,54,37,40,22,50,37,68,63,61,84,68,60,85,73,67,84,85,55,90,53,70,53,46,47,43,34,53,23,25,51,50,46,31,41,41,36,44,55,27,48,45,50,48,30,52,58,74,74,35,55,82,87,41,70,85,63,43,49,86,58,48,51,67,72,62,43,49,56,50,53,53,50,43,43,73,60,39,79,80,41,34,60,61,52,52,48,47,75,65,56,80,57,70,71,59,40,48,54,46,48,40,43,75,73,70,46,88,68,64,65,67,54,57,39,49,51,54,40,52,38,34,76,71,68,64,59,50,80,85,66,45,86,52,53,39,69,43,51,32,53,44,29,48,56,51,38,55,50,55,52,48,34,53,33,52,53,48,33,73,62,44,80,79,87,129

Organism: NCBI:txid2292702

Radius of gyration: 23.19 Å; Cα contacts (8 Å, |Δi|>4): 225; chains: 1; bounding box: 62×44×76 Å

pLDDT: mean 81.79, std 22.18, range [25.55, 98.75]

Sequence (245 aa):
MFNWQQVRPDRRSFSGKIREEIGKIEVWSTSSSRTIFKLMPDTTKNYPQAWSRYVAQTSEPGNILPVELADNFGQLARWSARFRLAKSFKALDLGDGYANADTPQLYSAITRIFFVYSTFETYCRIIGLNPSKESQLQSLQNSQSQYKVIKRIRELDPNNALPEFLFQHLTGNNLKQMMSDFQNGQTVNVSFLARCIRHVFAHGILAANSTQLSPKRFNQISQVISDFLLNCMDQDFDNRTPQTT

Foldseek 3Di:
DDDDDDDDDDPPPPPPVVVPPPPDPDPDDDPPLP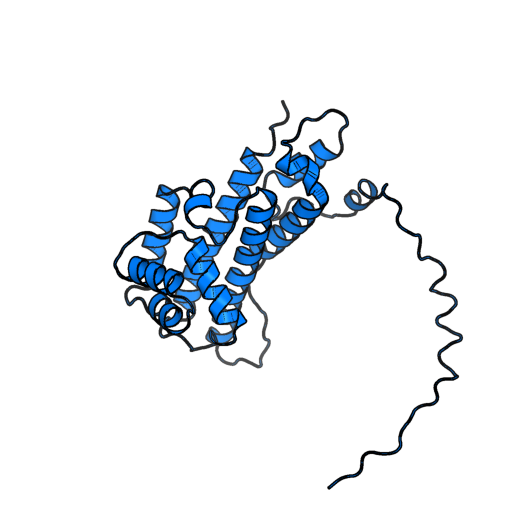PVPPPDDPPCQQFQNCPVVLSVQLVDPPRDAPPLSNVCVVLVVVLRVLSSCLSVQDWDDPPPPDVDPLQRLLVRLLVSLLSLLVSLCSLCVSVPHHLPDQVRCCVLAPPVLQVVLLVVLCVLPVPCQVLVLLLVQDDDDVLNVVSVCSVVPHGGGLSSSSVSSNVCVVVVQDHRPNTPRGSVSSSVNSVSSRVSSSVSSSVVVNVSRDDDD